Protein AF-A0A9X3ESM9-F1 (afdb_monomer_lite)

InterPro domains:
  IPR011936 Myxococcus cysteine-rich repeat [TIGR02232] (66-94)
  IPR016186 C-type lectin-like/link domain superfamily [G3DSA:3.10.100.10] (99-263)
  IPR016187 C-type lectin fold [SSF56436] (99-262)

Secondary structure (DSSP, 8-state):
-TTSSS--BTBS---SS--TTSSB-TTS-B--TTSSS--BTTBS---GGGTTSTTSB-TTSSSB-S-TTSSS--TT-S---SS--SSSSS-TT-PPPEEEEE-SS-B-S-S-HHHHHHHHHHHHGGGS---TT-EEEES---SS--TTTSSSS-TT--SEEEETTS-EEEEHHHHHHSSS-SS---B-TTSPBPPSSEEEE--B-TTS-B--S-BHHHHT---TTSEE-EEEES-SSGGGT--GGG-SEETTS-BEEEEEEEPPP-

Sequence (266 aa):
MCGDGVEDPGESCDDGNADDDDACLAGCVPATCGDGELWAGNEQCDDGALNGAYGYCSDDCSGPGPRCGDMIRNGAEECDDGNLFDDDDCSNECLAPRIVFATATTFTGALGGLDGADAKCAEAAQFIDLPPDVQWAAWLSDARSDPATGGRFDTLYSGYYKLTTGAVVAHGWGELTTLPLTTGIGVDEAGNMLDIPAPVWSNTFRNGTRIGADHCDSWTSSIDGTLGRLGVAGPTNMTWSDAPANNPAACSQLFHLYCFQQTAPL

Radius of gyration: 27.21 Å; chains: 1; bounding box: 64×33×78 Å

Structure (mmCIF, N/CA/C/O backbone):
data_AF-A0A9X3ESM9-F1
#
_entry.id   AF-A0A9X3ESM9-F1
#
loop_
_atom_site.group_PDB
_atom_site.id
_atom_site.type_symbol
_atom_site.label_atom_id
_atom_site.label_alt_id
_atom_site.label_comp_id
_atom_site.label_asym_id
_atom_site.label_entity_id
_atom_site.label_seq_id
_atom_site.pdbx_PDB_ins_code
_atom_site.Cartn_x
_atom_site.Cartn_y
_atom_site.Cartn_z
_atom_site.occupancy
_atom_site.B_iso_or_equiv
_atom_site.auth_seq_id
_atom_site.auth_comp_id
_atom_site.auth_asym_id
_atom_site.auth_atom_id
_atom_site.pdbx_PDB_model_num
ATOM 1 N N . MET A 1 1 ? -38.789 -10.049 45.587 1.00 84.81 1 MET A N 1
ATOM 2 C CA . MET A 1 1 ? -38.939 -10.602 44.220 1.00 84.81 1 MET A CA 1
ATOM 3 C C . MET A 1 1 ? -38.291 -9.537 43.404 1.00 84.81 1 MET A C 1
ATOM 5 O O . MET A 1 1 ? -38.772 -8.425 43.515 1.00 84.81 1 MET A O 1
ATOM 9 N N . CYS A 1 2 ? -37.292 -9.858 42.590 1.00 91.00 2 CYS A N 1
ATOM 10 C CA . CYS A 1 2 ? -36.521 -8.771 42.012 1.00 91.00 2 CYS A CA 1
ATOM 11 C C . CYS A 1 2 ? -37.357 -7.768 41.201 1.00 91.00 2 CYS A C 1
ATOM 13 O O . CYS A 1 2 ? -38.131 -8.174 40.322 1.00 91.00 2 CYS A O 1
ATOM 15 N N . GLY A 1 3 ? -37.184 -6.487 41.524 1.00 92.00 3 GLY A N 1
ATOM 16 C CA . GLY A 1 3 ? -37.839 -5.337 40.913 1.00 92.00 3 GLY A CA 1
ATOM 17 C C . GLY A 1 3 ? -39.142 -4.915 41.595 1.00 92.00 3 GLY A C 1
ATOM 18 O O . GLY A 1 3 ? -39.969 -4.249 40.966 1.00 92.00 3 GLY A O 1
ATOM 19 N N . ASP A 1 4 ? -39.390 -5.319 42.847 1.00 94.62 4 ASP A N 1
ATOM 20 C CA . ASP A 1 4 ? -40.608 -4.954 43.596 1.00 94.62 4 ASP A CA 1
ATOM 21 C C . ASP A 1 4 ? -40.426 -3.779 44.580 1.00 94.62 4 ASP A C 1
ATOM 23 O O . ASP A 1 4 ? -41.398 -3.306 45.187 1.00 94.62 4 ASP A O 1
ATOM 27 N N . GLY A 1 5 ? -39.208 -3.250 44.671 1.00 93.62 5 GLY A N 1
ATOM 28 C CA . GLY A 1 5 ? -38.801 -2.124 45.503 1.00 93.62 5 GLY A CA 1
ATOM 29 C C . GLY A 1 5 ? -38.447 -2.528 46.932 1.00 93.62 5 GLY A C 1
ATOM 30 O O . GLY A 1 5 ? -38.381 -1.656 47.808 1.00 93.62 5 GLY A O 1
ATOM 31 N N . VAL A 1 6 ? -38.289 -3.827 47.206 1.00 94.31 6 VAL A N 1
ATOM 32 C CA . VAL A 1 6 ? -37.959 -4.367 48.525 1.00 94.31 6 VAL A CA 1
ATOM 33 C C . VAL A 1 6 ? -36.852 -5.411 48.408 1.00 94.31 6 VAL A C 1
ATOM 35 O O . VAL A 1 6 ? -37.073 -6.493 47.890 1.00 94.31 6 VAL A O 1
ATOM 38 N N . GLU A 1 7 ? -35.698 -5.127 49.017 1.00 94.69 7 GLU A N 1
ATOM 39 C CA . GLU A 1 7 ? -34.589 -6.085 49.111 1.00 94.69 7 GLU A CA 1
ATOM 40 C C . GLU A 1 7 ? -34.995 -7.356 49.889 1.00 94.69 7 GLU A C 1
ATOM 42 O O . GLU A 1 7 ? -35.077 -7.364 51.128 1.00 94.69 7 GLU A O 1
ATOM 47 N N . ASP A 1 8 ? -35.230 -8.451 49.166 1.00 93.81 8 ASP A N 1
ATOM 48 C CA . ASP A 1 8 ? -35.547 -9.768 49.713 1.00 93.81 8 ASP A CA 1
ATOM 49 C C . ASP A 1 8 ? -34.278 -10.600 50.025 1.00 93.81 8 ASP A C 1
ATOM 51 O O . ASP A 1 8 ? -33.179 -10.342 49.526 1.00 93.81 8 ASP A O 1
ATOM 55 N N . PRO A 1 9 ? -34.378 -11.669 50.846 1.00 95.00 9 PRO A N 1
ATOM 56 C CA . PRO A 1 9 ? -33.240 -12.540 51.133 1.00 95.00 9 PRO A CA 1
ATOM 57 C C . PRO A 1 9 ? -32.628 -13.171 49.868 1.00 95.00 9 PRO A C 1
ATOM 59 O O . PRO A 1 9 ? -33.210 -14.079 49.274 1.00 95.00 9 PRO A O 1
ATOM 62 N N . GLY A 1 10 ? -31.405 -12.757 49.530 1.00 91.19 10 GLY A N 1
ATOM 63 C CA . GLY A 1 10 ? -30.655 -13.230 48.359 1.00 91.19 10 GLY A CA 1
ATOM 64 C C . GLY A 1 10 ? -30.440 -12.159 47.288 1.00 91.19 10 GLY A C 1
ATOM 65 O O . GLY A 1 10 ? -29.573 -12.343 46.440 1.00 91.19 10 GLY A O 1
ATOM 66 N N . GLU A 1 11 ? -31.168 -11.048 47.368 1.00 95.56 11 GLU A N 1
ATOM 67 C CA . GLU A 1 11 ? -30.968 -9.848 46.557 1.00 95.56 11 GLU A CA 1
ATOM 68 C C . GLU A 1 11 ? -29.871 -8.978 47.202 1.00 95.56 11 GLU A C 1
ATOM 70 O O . GLU A 1 11 ? -29.711 -8.963 48.427 1.00 95.56 11 GLU A O 1
ATOM 75 N N . SER A 1 12 ? -29.052 -8.312 46.385 1.00 95.75 12 SER A N 1
ATOM 76 C CA . SER A 1 12 ? -28.005 -7.384 46.857 1.00 95.75 12 SER A CA 1
ATOM 77 C C . SER A 1 12 ? -28.396 -5.911 46.686 1.00 95.75 12 SER A C 1
ATOM 79 O O . SER A 1 12 ? -27.719 -5.038 47.228 1.00 95.75 12 SER A O 1
ATOM 81 N N . CYS A 1 13 ? -29.471 -5.663 45.942 1.00 95.69 13 CYS A N 1
ATOM 82 C CA . CYS A 1 13 ? -30.185 -4.406 45.758 1.00 95.69 13 CYS A CA 1
ATOM 83 C C . CYS A 1 13 ? -31.595 -4.741 45.226 1.00 95.69 13 CYS A C 1
ATOM 85 O O . CYS A 1 13 ? -31.789 -5.841 44.710 1.00 95.69 13 CYS A O 1
ATOM 87 N N . ASP A 1 14 ? -32.548 -3.815 45.340 1.00 95.81 14 ASP A N 1
ATOM 88 C CA . ASP A 1 14 ? -33.817 -3.813 44.596 1.00 95.81 14 ASP A CA 1
ATOM 89 C C . ASP A 1 14 ? -34.312 -2.363 44.522 1.00 95.81 14 ASP A C 1
ATOM 91 O O . ASP A 1 14 ? -34.513 -1.709 45.551 1.00 95.81 14 ASP A O 1
ATOM 95 N N . ASP A 1 15 ? -34.458 -1.829 43.316 1.00 94.38 15 ASP A N 1
ATOM 96 C CA . ASP A 1 15 ? -34.800 -0.429 43.084 1.00 94.38 15 ASP A CA 1
ATOM 97 C C . ASP A 1 15 ? -36.248 -0.237 42.572 1.00 94.38 15 ASP A C 1
ATOM 99 O O . ASP A 1 15 ? -36.708 0.889 42.349 1.00 94.38 15 ASP A O 1
ATOM 103 N N . GLY A 1 16 ? -37.009 -1.331 42.474 1.00 95.38 16 GLY A N 1
ATOM 104 C CA . GLY A 1 16 ? -38.412 -1.327 42.074 1.00 95.38 16 GLY A CA 1
ATOM 105 C C . GLY A 1 16 ? -38.664 -1.275 40.572 1.00 95.38 16 GLY A C 1
ATOM 106 O O . GLY A 1 16 ? -39.783 -0.925 40.172 1.00 95.38 16 GLY A O 1
ATOM 107 N N . ASN A 1 17 ? -37.672 -1.602 39.744 1.00 94.19 17 ASN A N 1
ATOM 108 C CA . ASN A 1 17 ? -37.849 -1.732 38.304 1.00 94.19 17 ASN A CA 1
ATOM 109 C C . ASN A 1 17 ? -37.076 -2.953 37.731 1.00 94.19 17 ASN A C 1
ATOM 111 O O . ASN A 1 17 ? -36.690 -3.856 38.465 1.00 94.19 17 ASN A O 1
ATOM 115 N N . ALA A 1 18 ? -36.994 -3.063 36.403 1.00 93.81 18 ALA A N 1
ATOM 116 C CA . ALA A 1 18 ? -36.231 -4.107 35.704 1.00 93.81 18 ALA A CA 1
ATOM 117 C C . ALA A 1 18 ? -35.383 -3.487 34.577 1.00 93.81 18 ALA A C 1
ATOM 119 O O . ALA A 1 18 ? -35.286 -4.047 33.485 1.00 93.81 18 ALA A O 1
ATOM 120 N N . ASP A 1 19 ? -34.921 -2.265 34.815 1.00 94.50 19 ASP A N 1
ATOM 121 C CA . ASP A 1 19 ? -34.059 -1.463 33.964 1.00 94.50 19 ASP A CA 1
ATOM 122 C C . ASP A 1 19 ? -32.610 -1.768 34.351 1.00 94.50 19 ASP A C 1
ATOM 124 O O . ASP A 1 19 ? -32.233 -1.649 35.511 1.00 94.50 19 ASP A O 1
ATOM 128 N N . ASP A 1 20 ? -31.812 -2.212 33.388 1.00 95.56 20 ASP A N 1
ATOM 129 C CA . ASP A 1 20 ? -30.405 -2.543 33.623 1.00 95.56 20 ASP A CA 1
ATOM 130 C C . ASP A 1 20 ? -29.507 -1.293 33.510 1.00 95.56 20 ASP A C 1
ATOM 132 O O . ASP A 1 20 ? -28.326 -1.349 33.843 1.00 95.56 20 ASP A O 1
ATOM 136 N N . ASP A 1 21 ? -30.070 -0.137 33.122 1.00 94.62 21 ASP A N 1
ATOM 137 C CA . ASP A 1 21 ? -29.314 1.104 32.937 1.00 94.62 21 ASP A CA 1
ATOM 138 C C . ASP A 1 21 ? -29.090 1.903 34.247 1.00 94.62 21 ASP A C 1
ATOM 140 O O . ASP A 1 21 ? -28.670 3.067 34.228 1.00 94.62 21 ASP A O 1
ATOM 144 N N . ASP A 1 22 ? -29.409 1.341 35.414 1.00 94.06 22 ASP A N 1
ATOM 145 C CA . ASP A 1 22 ? -29.322 2.034 36.700 1.00 94.06 22 ASP A CA 1
ATOM 146 C C . ASP A 1 22 ? -28.447 1.308 37.736 1.00 94.06 22 ASP A C 1
ATOM 148 O O . ASP A 1 22 ? -27.547 0.548 37.402 1.00 94.06 22 ASP A O 1
ATOM 152 N N . ALA A 1 23 ? -28.578 1.664 39.016 1.00 94.31 23 ALA A N 1
ATOM 153 C CA . ALA A 1 23 ? -27.697 1.132 40.054 1.00 94.31 23 ALA A CA 1
ATOM 154 C C . ALA A 1 23 ? -28.001 -0.331 40.421 1.00 94.31 23 ALA A C 1
ATOM 156 O O . ALA A 1 23 ? -27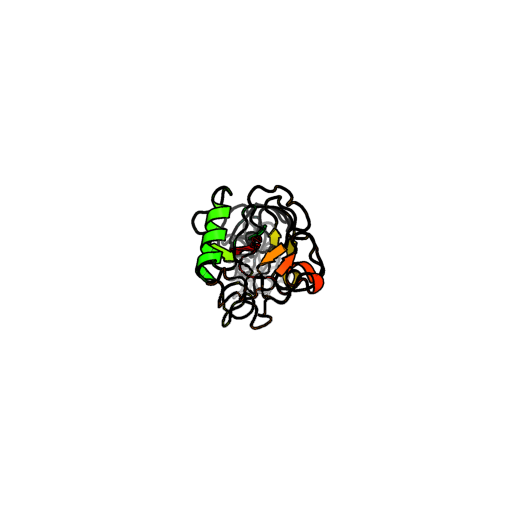.182 -0.946 41.114 1.00 94.31 23 ALA A O 1
ATOM 157 N N . CYS A 1 24 ? -29.159 -0.868 40.030 1.00 96.56 24 CYS A N 1
ATOM 158 C CA . CYS A 1 24 ? -29.576 -2.221 40.356 1.00 96.56 24 CYS A CA 1
ATOM 159 C C . CYS A 1 24 ? -30.134 -2.939 39.127 1.00 96.56 24 CYS A C 1
ATOM 161 O O . CYS A 1 24 ? -31.249 -2.681 38.702 1.00 96.56 24 CYS A O 1
ATOM 163 N N . LEU A 1 25 ? -29.379 -3.912 38.618 1.00 95.56 25 LEU A N 1
ATOM 164 C CA . LEU A 1 25 ? -29.793 -4.697 37.459 1.00 95.56 25 LEU A CA 1
ATOM 165 C C . LEU A 1 25 ? -31.048 -5.525 37.771 1.00 95.56 25 LEU A C 1
ATOM 167 O O . LEU A 1 25 ? -31.278 -5.929 38.917 1.00 95.56 25 LEU A O 1
ATOM 171 N N . ALA A 1 26 ? -31.782 -5.940 36.739 1.00 93.75 26 ALA A N 1
ATOM 172 C CA . ALA A 1 26 ? -32.975 -6.789 36.823 1.00 93.75 26 ALA A CA 1
ATOM 173 C C . ALA A 1 26 ? -32.719 -8.169 37.475 1.00 93.75 26 ALA A C 1
ATOM 175 O O . ALA A 1 26 ? -33.651 -8.923 37.776 1.00 93.75 26 ALA A O 1
ATOM 176 N N . GLY A 1 27 ? -31.448 -8.527 37.685 1.00 93.19 27 GLY A N 1
ATOM 177 C CA . GLY A 1 27 ? -30.998 -9.680 38.466 1.00 93.19 27 GLY A CA 1
ATOM 178 C C . GLY A 1 27 ? -30.829 -9.430 39.973 1.00 93.19 27 GLY A C 1
ATOM 179 O O . GLY A 1 27 ? -30.402 -10.348 40.676 1.00 93.19 27 GLY A O 1
ATOM 180 N N . CYS A 1 28 ? -31.138 -8.229 40.471 1.00 95.44 28 CYS A N 1
ATOM 181 C CA . CYS A 1 28 ? -30.952 -7.782 41.857 1.00 95.44 28 CYS A CA 1
ATOM 182 C C . CYS A 1 28 ? -29.499 -7.862 42.329 1.00 95.44 28 CYS A C 1
ATOM 184 O O . CYS A 1 28 ? -29.177 -8.269 43.457 1.00 95.44 28 CYS A O 1
ATOM 186 N N . VAL A 1 29 ? -28.615 -7.469 41.418 1.00 95.81 29 VAL A N 1
ATOM 187 C CA . VAL A 1 29 ? -27.184 -7.291 41.632 1.00 95.81 29 VAL A CA 1
ATOM 188 C C . VAL A 1 29 ? -26.832 -5.833 41.323 1.00 95.81 29 VAL A C 1
ATOM 190 O O . VAL A 1 29 ? -27.396 -5.271 40.386 1.00 95.81 29 VAL A O 1
ATOM 193 N N . PRO A 1 30 ? -25.945 -5.195 42.107 1.00 95.69 30 PRO A N 1
ATOM 194 C CA . PRO A 1 30 ? -25.531 -3.830 41.819 1.00 95.69 30 PRO A CA 1
ATOM 195 C C . PRO A 1 30 ? -24.811 -3.766 40.476 1.00 95.69 30 PRO A C 1
ATOM 197 O O . PRO A 1 30 ? -23.964 -4.625 40.222 1.00 95.69 30 PRO A O 1
ATOM 200 N N . ALA A 1 31 ? -25.105 -2.736 39.686 1.00 96.25 31 ALA A N 1
ATOM 201 C CA . ALA A 1 31 ? -24.361 -2.461 38.466 1.00 96.25 31 ALA A CA 1
ATOM 202 C C . ALA A 1 31 ? -22.903 -2.098 38.792 1.00 96.25 31 ALA A C 1
ATOM 204 O O . ALA A 1 31 ? -22.604 -1.415 39.785 1.00 96.25 31 ALA A O 1
ATOM 205 N N . THR A 1 32 ? -21.976 -2.579 37.973 1.00 96.00 32 THR A N 1
ATOM 206 C CA . THR A 1 32 ? -20.538 -2.371 38.115 1.00 96.00 32 THR A CA 1
ATOM 207 C C . THR A 1 32 ? -19.858 -2.355 36.757 1.00 96.00 32 THR A C 1
ATOM 209 O O . THR A 1 32 ? -20.058 -3.269 35.977 1.00 96.00 32 THR A O 1
ATOM 212 N N . CYS A 1 33 ? -18.929 -1.420 36.558 1.00 97.00 33 CYS A N 1
ATOM 213 C CA . CYS A 1 33 ? -18.080 -1.411 35.369 1.00 97.00 33 CYS A CA 1
ATOM 214 C C . CYS A 1 33 ? -17.429 -2.784 35.102 1.00 97.00 33 CYS A C 1
ATOM 216 O O . CYS A 1 33 ? -16.699 -3.319 35.950 1.00 97.00 33 CYS A O 1
ATOM 218 N N . GLY A 1 34 ? -17.660 -3.315 33.904 1.00 96.44 34 GLY A N 1
ATOM 219 C CA . GLY A 1 34 ? -17.212 -4.621 33.434 1.00 96.44 34 GLY A CA 1
ATOM 220 C C . GLY A 1 34 ? -18.256 -5.734 33.550 1.00 96.44 34 GLY A C 1
ATOM 221 O O . GLY A 1 34 ? -17.907 -6.891 33.279 1.00 96.44 34 GLY A O 1
ATOM 222 N N . ASP A 1 35 ? -19.496 -5.439 33.948 1.00 95.75 35 ASP A N 1
ATOM 223 C CA . ASP A 1 35 ? -20.592 -6.416 33.977 1.00 95.75 35 ASP A CA 1
ATOM 224 C C . ASP A 1 35 ? -21.351 -6.518 32.645 1.00 95.75 35 ASP A C 1
ATOM 226 O O . ASP A 1 35 ? -21.989 -7.546 32.391 1.00 95.75 35 ASP A O 1
ATOM 230 N N . GLY A 1 36 ? -21.141 -5.545 31.755 1.00 95.44 36 GLY A N 1
ATOM 231 C CA . GLY A 1 36 ? -21.670 -5.520 30.396 1.00 95.44 36 GLY A CA 1
ATOM 232 C C . GLY A 1 36 ? -23.025 -4.831 30.257 1.00 95.44 36 GLY A C 1
ATOM 233 O O . GLY A 1 36 ? -23.594 -4.902 29.167 1.00 95.44 36 GLY A O 1
ATOM 234 N N . GLU A 1 37 ? -23.527 -4.184 31.309 1.00 96.25 37 GLU A N 1
ATOM 235 C CA . GLU A 1 37 ? -24.732 -3.352 31.285 1.00 96.25 37 GLU A CA 1
ATOM 236 C C . GLU A 1 37 ? -24.373 -1.891 31.594 1.00 96.25 37 GLU A C 1
ATOM 238 O O . GLU A 1 37 ? -23.500 -1.619 32.411 1.00 96.25 37 GLU A O 1
ATOM 243 N N . LEU A 1 38 ? -25.033 -0.931 30.935 1.00 95.69 38 LEU A N 1
ATOM 244 C CA . LEU A 1 38 ? -24.652 0.481 31.031 1.00 95.69 38 LEU A CA 1
ATOM 245 C C . LEU A 1 38 ? -25.194 1.147 32.305 1.00 95.69 38 LEU A C 1
ATOM 247 O O . LEU A 1 38 ? -26.323 1.621 32.314 1.00 95.69 38 LEU A O 1
ATOM 251 N N . TRP A 1 39 ? -24.378 1.390 33.326 1.00 95.62 39 TRP A N 1
ATOM 252 C CA . TRP A 1 39 ? -24.792 2.171 34.497 1.00 95.62 39 TRP A CA 1
ATOM 253 C C . TRP A 1 39 ? -24.905 3.685 34.206 1.00 95.62 39 TRP A C 1
ATOM 255 O O . TRP A 1 39 ? -23.986 4.493 34.433 1.00 95.62 39 TRP A O 1
ATOM 265 N N . ALA A 1 40 ? -26.079 4.117 33.737 1.00 94.44 40 ALA A N 1
ATOM 266 C CA . ALA A 1 40 ? -26.310 5.460 33.223 1.00 94.44 40 ALA A CA 1
ATOM 267 C C . ALA A 1 40 ? -25.972 6.560 34.244 1.00 94.44 40 ALA A C 1
ATOM 269 O O . ALA A 1 40 ? -26.462 6.621 35.374 1.00 94.44 40 ALA A O 1
ATOM 270 N N . GLY A 1 41 ? -25.123 7.493 33.809 1.00 93.19 41 GLY A N 1
ATOM 271 C CA . GLY A 1 41 ? -24.663 8.618 34.623 1.00 93.19 41 GLY A CA 1
ATOM 272 C C . GLY A 1 41 ? -23.474 8.311 35.539 1.00 93.19 41 GLY A C 1
ATOM 273 O O . GLY A 1 41 ? -22.929 9.260 36.108 1.00 93.19 41 GLY A O 1
ATOM 274 N N . ASN A 1 42 ? -23.041 7.050 35.648 1.00 95.00 42 ASN A N 1
ATOM 275 C CA . ASN A 1 42 ? -21.812 6.653 36.350 1.00 95.00 42 ASN A CA 1
ATOM 276 C C . ASN A 1 42 ? -20.711 6.203 35.383 1.00 95.00 42 ASN A C 1
ATOM 278 O O . ASN A 1 42 ? -19.537 6.453 35.651 1.00 95.00 42 ASN A O 1
ATOM 282 N N . GLU A 1 43 ? -21.086 5.653 34.234 1.00 96.62 43 GLU A N 1
ATOM 283 C CA . GLU A 1 43 ? -20.176 5.256 33.160 1.00 96.62 43 GLU A CA 1
ATOM 284 C C . GLU A 1 43 ? -20.646 5.755 31.794 1.00 96.62 43 GLU A C 1
ATOM 286 O O . GLU A 1 43 ? -21.790 6.183 31.608 1.00 96.62 43 GLU A O 1
ATOM 291 N N . GLN A 1 44 ? -19.714 5.775 30.842 1.00 96.31 44 GLN A N 1
ATOM 292 C CA . GLN A 1 44 ? -19.986 6.194 29.468 1.00 96.31 44 GLN A CA 1
ATOM 293 C C . GLN A 1 44 ? -20.248 5.015 28.531 1.00 96.31 44 GLN A C 1
ATOM 295 O O . GLN A 1 44 ? -20.856 5.216 27.480 1.00 96.31 44 GLN A O 1
ATOM 300 N N . CYS A 1 45 ? -19.759 3.827 28.883 1.00 96.88 45 CYS A N 1
ATOM 301 C CA . CYS A 1 45 ? -19.941 2.584 28.150 1.00 96.88 45 CYS A CA 1
ATOM 302 C C . CYS A 1 45 ? -19.491 1.400 29.023 1.00 96.88 45 CYS A C 1
ATOM 304 O O . CYS A 1 45 ? -18.664 1.603 29.912 1.00 96.88 45 CYS A O 1
ATOM 306 N N . ASP A 1 46 ? -19.974 0.193 28.725 1.00 97.00 46 ASP A N 1
ATOM 307 C CA . ASP A 1 46 ? -19.492 -1.054 29.323 1.00 97.00 46 ASP A CA 1
ATOM 308 C C . ASP A 1 46 ? -19.550 -2.191 28.288 1.00 97.00 46 ASP A C 1
ATOM 310 O O . ASP A 1 46 ? -20.619 -2.639 27.878 1.00 97.00 46 ASP A O 1
ATOM 314 N N . ASP A 1 47 ? -18.382 -2.648 27.838 1.00 97.56 47 ASP A N 1
ATOM 315 C CA . ASP A 1 47 ? -18.215 -3.805 26.949 1.00 97.56 47 ASP A CA 1
ATOM 316 C C . ASP A 1 47 ? -17.899 -5.095 27.743 1.00 97.56 47 ASP A C 1
ATOM 318 O O . ASP A 1 47 ? -17.394 -6.099 27.215 1.00 97.56 47 ASP A O 1
ATOM 322 N N . GLY A 1 48 ? -18.175 -5.078 29.045 1.00 96.44 48 GLY A N 1
ATOM 323 C CA . GLY A 1 48 ? -17.993 -6.164 29.986 1.00 96.44 48 GLY A CA 1
ATOM 324 C C . GLY A 1 48 ? -16.533 -6.586 30.101 1.00 96.44 48 GLY A C 1
ATOM 325 O O . GLY A 1 48 ? -15.617 -5.801 30.345 1.00 96.44 48 GLY A O 1
ATOM 326 N N . ALA A 1 49 ? -16.286 -7.874 29.861 1.00 96.88 49 ALA A N 1
ATOM 327 C CA . ALA A 1 49 ? -14.941 -8.444 29.900 1.00 96.88 49 ALA A CA 1
ATOM 328 C C . ALA A 1 49 ? -13.992 -7.905 28.807 1.00 96.88 49 ALA A C 1
ATOM 330 O O . ALA A 1 49 ? -12.807 -8.245 28.829 1.00 96.88 49 ALA A O 1
ATOM 331 N N . LEU A 1 50 ? -14.500 -7.139 27.835 1.00 96.75 50 LEU A N 1
ATOM 332 C CA . LEU A 1 50 ? -13.698 -6.506 26.787 1.00 96.75 50 LEU A CA 1
ATOM 333 C C . LEU A 1 50 ? -13.241 -5.092 27.164 1.00 96.75 50 LEU A C 1
ATOM 335 O O . LEU A 1 50 ? -12.448 -4.519 26.422 1.00 96.75 50 LEU A O 1
ATOM 339 N N . ASN A 1 51 ? -13.656 -4.551 28.312 1.00 96.31 51 ASN A N 1
ATOM 340 C CA . ASN A 1 51 ? -13.120 -3.287 28.813 1.00 96.31 51 ASN A CA 1
ATOM 341 C C . ASN A 1 51 ? -11.585 -3.356 28.899 1.00 96.31 51 ASN A C 1
ATOM 343 O O . ASN A 1 51 ? -11.004 -4.389 29.242 1.00 96.31 51 ASN A O 1
ATOM 347 N N . GLY A 1 52 ? -10.935 -2.272 28.481 1.00 92.69 52 GLY A N 1
ATOM 348 C CA . GLY A 1 52 ? -9.486 -2.160 28.311 1.00 92.69 52 GLY A CA 1
ATOM 349 C C . GLY A 1 52 ? -8.933 -2.753 27.019 1.00 92.69 52 GLY A C 1
ATOM 350 O O . GLY A 1 52 ? -7.778 -2.483 26.672 1.00 92.69 52 GLY A O 1
ATOM 351 N N . ALA A 1 53 ? -9.715 -3.546 26.283 1.00 93.38 53 ALA A N 1
ATOM 352 C CA . ALA A 1 53 ? -9.295 -4.060 24.990 1.00 93.38 53 ALA A CA 1
ATOM 353 C C . ALA A 1 53 ? -9.389 -2.980 23.902 1.00 93.38 53 ALA A C 1
ATOM 355 O O . ALA A 1 53 ? -10.151 -2.018 23.978 1.00 93.38 53 ALA A O 1
ATOM 356 N N . TYR A 1 54 ? -8.592 -3.167 22.854 1.00 91.75 54 TYR A N 1
ATOM 357 C CA . TYR A 1 54 ? -8.526 -2.231 21.743 1.00 91.75 54 TYR A CA 1
ATOM 358 C C . TYR A 1 54 ? -9.857 -2.176 20.975 1.00 91.75 54 TYR A C 1
ATOM 360 O O . TYR A 1 54 ? -10.346 -3.212 20.518 1.00 91.75 54 TYR A O 1
ATOM 368 N N . GLY A 1 55 ? -10.414 -0.976 20.814 1.00 91.44 55 GLY A N 1
ATOM 369 C CA . GLY A 1 55 ? -11.711 -0.724 20.181 1.00 91.44 55 GLY A CA 1
ATOM 370 C C . GLY A 1 55 ? -12.922 -0.824 21.115 1.00 91.44 55 GLY A C 1
ATOM 371 O O . GLY A 1 55 ? -14.044 -0.695 20.632 1.00 91.44 55 GLY A O 1
ATOM 372 N N . TYR A 1 56 ? -12.704 -1.029 22.415 1.00 94.81 56 TYR A N 1
ATOM 373 C CA . TYR A 1 56 ? -13.748 -1.161 23.438 1.00 94.81 56 TYR A CA 1
ATOM 374 C C . TYR A 1 56 ? -13.633 -0.046 24.485 1.00 94.81 56 TYR A C 1
ATOM 376 O O . TYR A 1 56 ? -12.792 0.849 24.362 1.00 94.81 56 TYR A O 1
ATOM 384 N N . CYS A 1 57 ? -14.477 -0.067 25.511 1.00 96.94 57 CYS A N 1
ATOM 385 C CA . CYS A 1 57 ? -14.405 0.829 26.665 1.00 96.94 57 CYS A CA 1
ATOM 386 C C . CYS A 1 57 ? -13.053 0.805 27.377 1.00 96.94 57 CYS A C 1
ATOM 388 O O . CYS A 1 57 ? -12.297 -0.163 27.308 1.00 96.94 57 CYS A O 1
ATOM 390 N N . SER A 1 58 ? -12.741 1.881 28.096 1.00 95.81 58 SER A N 1
ATOM 391 C CA . SER A 1 58 ? -11.619 1.891 29.029 1.00 95.81 58 SER A CA 1
ATOM 392 C C . SER A 1 58 ? -11.864 0.907 30.175 1.00 95.81 58 SER A C 1
ATOM 394 O O . SER A 1 58 ? -13.005 0.607 30.515 1.00 95.81 58 SER A O 1
ATOM 396 N N . ASP A 1 59 ? -10.787 0.443 30.815 1.00 96.31 59 ASP A N 1
ATOM 397 C CA . ASP A 1 59 ? -10.855 -0.461 31.980 1.00 96.31 59 ASP A CA 1
ATOM 398 C C . ASP A 1 59 ? -11.712 0.079 33.143 1.00 96.31 59 ASP A C 1
ATOM 400 O O . ASP A 1 59 ? -12.109 -0.674 34.027 1.00 96.31 59 ASP A O 1
ATOM 404 N N . ASP A 1 60 ? -11.945 1.392 33.185 1.00 96.00 60 ASP A N 1
ATOM 405 C CA . ASP A 1 60 ? -12.703 2.082 34.228 1.00 96.00 60 ASP A CA 1
ATOM 406 C C . ASP A 1 60 ? -14.064 2.615 33.755 1.00 96.00 60 ASP A C 1
ATOM 408 O O . ASP A 1 60 ? -14.680 3.401 34.476 1.00 96.00 60 ASP A O 1
ATOM 412 N N . CYS A 1 61 ? -14.506 2.238 32.547 1.00 97.25 61 CYS A N 1
ATOM 413 C CA . CYS A 1 61 ? -15.777 2.645 31.931 1.00 97.25 61 CYS A CA 1
ATOM 414 C C . CYS A 1 61 ? -15.979 4.172 31.835 1.00 97.25 61 CYS A C 1
ATOM 416 O O . CYS A 1 61 ? -17.067 4.678 31.538 1.00 97.25 61 CYS A O 1
ATOM 418 N N . SER A 1 62 ? -14.911 4.946 32.061 1.00 96.12 62 SER A N 1
ATOM 419 C CA . SER A 1 62 ? -14.943 6.407 32.041 1.00 96.12 62 SER A CA 1
ATOM 420 C C . SER A 1 62 ? -15.076 6.969 30.629 1.00 96.12 62 SER A C 1
ATOM 422 O O . SER A 1 62 ? -15.322 8.166 30.473 1.00 96.12 62 SER A O 1
ATOM 424 N N . GLY A 1 63 ? -14.939 6.123 29.609 1.00 94.75 63 GLY A N 1
ATOM 425 C CA . GLY A 1 63 ? -15.047 6.478 28.208 1.00 94.75 63 GLY A CA 1
ATOM 426 C C . GLY A 1 63 ? -14.594 5.341 27.295 1.00 94.75 63 GLY A C 1
ATOM 427 O O . GLY A 1 63 ? -14.327 4.229 27.749 1.00 94.75 63 GLY A O 1
ATOM 428 N N . PRO A 1 64 ? -14.472 5.626 25.993 1.00 94.38 64 PRO A N 1
ATOM 429 C CA . PRO A 1 64 ? -13.879 4.680 25.070 1.00 94.38 64 PRO A CA 1
ATOM 430 C C . PRO A 1 64 ? -12.382 4.511 25.371 1.00 94.38 64 PRO A C 1
ATOM 432 O O . PRO A 1 64 ? -11.667 5.486 25.631 1.00 94.38 64 PRO A O 1
ATOM 435 N N . GLY A 1 65 ? -11.930 3.263 25.340 1.00 92.69 65 GLY A N 1
ATOM 436 C CA . GLY A 1 65 ? -10.562 2.828 25.584 1.00 92.69 65 GLY A CA 1
ATOM 437 C C . GLY A 1 65 ? -9.645 3.034 24.373 1.00 92.69 65 GLY A C 1
ATOM 438 O O . GLY A 1 65 ? -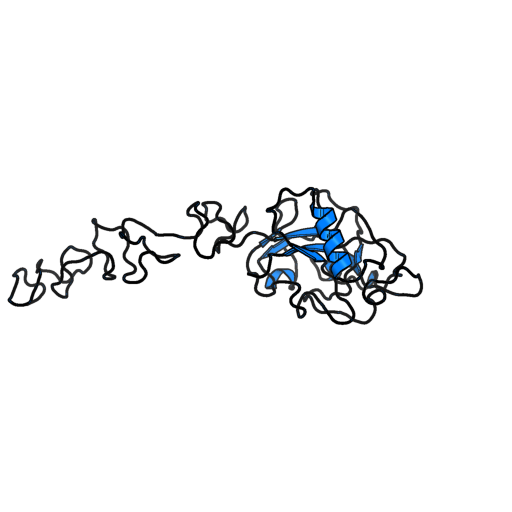9.964 3.847 23.494 1.00 92.69 65 GLY A O 1
ATOM 439 N N . PRO A 1 66 ? -8.498 2.328 24.338 1.00 92.38 66 PRO A N 1
ATOM 440 C CA . PRO A 1 66 ? -7.511 2.456 23.269 1.00 92.38 66 PRO A CA 1
ATOM 441 C C . PRO A 1 66 ? -8.130 2.129 21.906 1.00 92.38 66 PRO A C 1
ATOM 443 O O . PRO A 1 66 ? -8.781 1.091 21.769 1.00 92.38 66 PRO A O 1
ATOM 446 N N . ARG A 1 67 ? -7.984 3.006 20.913 1.00 91.94 67 ARG A N 1
ATOM 447 C CA . ARG A 1 67 ? -8.624 2.855 19.594 1.00 91.94 67 ARG A CA 1
ATOM 448 C C . ARG A 1 67 ? -7.975 3.754 18.549 1.00 91.94 67 ARG A C 1
ATOM 450 O O . ARG A 1 67 ? -7.462 4.809 18.894 1.00 91.94 67 ARG A O 1
ATOM 457 N N . CYS A 1 68 ? -8.190 3.412 17.283 1.00 91.50 68 CYS A N 1
ATOM 458 C CA . CYS A 1 68 ? -7.715 4.228 16.180 1.00 91.50 68 CYS A CA 1
ATOM 459 C C . CYS A 1 68 ? -8.343 5.626 16.194 1.00 91.50 68 CYS A C 1
ATOM 461 O O . CYS A 1 68 ? -9.565 5.772 16.343 1.00 91.50 68 CYS A O 1
ATOM 463 N N . GLY A 1 69 ? -7.500 6.641 16.037 1.00 91.38 69 GLY A N 1
ATOM 464 C CA . GLY A 1 69 ? -7.860 8.052 16.076 1.00 91.38 69 GLY A CA 1
ATOM 465 C C . GLY A 1 69 ? -7.881 8.637 17.492 1.00 91.38 69 GLY A C 1
ATOM 466 O O . GLY A 1 69 ? -8.523 9.669 17.712 1.00 91.38 69 GLY A O 1
ATOM 467 N N . ASP A 1 70 ? -7.225 8.005 18.472 1.00 92.00 70 ASP A N 1
ATOM 468 C CA . ASP A 1 70 ? -7.144 8.486 19.861 1.00 92.00 70 ASP A CA 1
ATOM 469 C C . ASP A 1 70 ? -5.885 9.324 20.171 1.00 92.00 70 ASP A C 1
ATOM 471 O O . ASP A 1 70 ? -5.713 9.788 21.303 1.00 92.00 70 ASP A O 1
ATOM 475 N N . MET A 1 71 ? -5.061 9.608 19.153 1.00 91.06 71 MET A N 1
ATOM 476 C CA . MET A 1 71 ? -3.759 10.292 19.209 1.00 91.06 71 MET A CA 1
ATOM 477 C C . MET A 1 71 ? -2.650 9.496 19.908 1.00 91.06 71 MET A C 1
ATOM 479 O O . MET A 1 71 ? -1.570 10.045 20.169 1.00 91.06 71 MET A O 1
ATOM 483 N N . ILE A 1 72 ? -2.876 8.228 20.246 1.00 90.50 72 ILE A N 1
ATOM 484 C CA . ILE A 1 72 ? -1.927 7.398 20.977 1.00 90.50 72 ILE A CA 1
ATOM 485 C C . ILE A 1 72 ? -1.696 6.116 20.196 1.00 90.50 72 ILE A C 1
ATOM 487 O O . ILE A 1 72 ? -2.452 5.170 20.327 1.00 90.50 72 ILE A O 1
ATOM 491 N N . ARG A 1 73 ? -0.539 6.010 19.536 1.00 91.06 73 ARG A N 1
ATOM 492 C CA . ARG A 1 73 ? -0.155 4.758 18.879 1.00 91.06 73 ARG A CA 1
ATOM 493 C C . ARG A 1 73 ? -0.055 3.591 19.877 1.00 91.06 73 ARG A C 1
ATOM 495 O O . ARG A 1 73 ? 0.927 3.501 20.625 1.00 91.06 73 ARG A O 1
ATOM 502 N N . ASN A 1 74 ? -1.027 2.686 19.877 1.00 88.06 74 ASN A N 1
ATOM 503 C CA . ASN A 1 74 ? -1.159 1.581 20.820 1.00 88.06 74 ASN A CA 1
ATOM 504 C C . ASN A 1 74 ? -1.758 0.315 20.168 1.00 88.06 74 ASN A C 1
ATOM 506 O O . ASN A 1 74 ? -2.187 0.310 19.021 1.00 88.06 74 ASN A O 1
ATOM 510 N N . GLY A 1 75 ? -1.708 -0.821 20.872 1.00 85.19 75 GLY A N 1
ATOM 511 C CA . GLY A 1 75 ? -2.272 -2.073 20.356 1.00 85.19 75 GLY A CA 1
ATOM 512 C C . GLY A 1 75 ? -1.654 -2.529 19.024 1.00 85.19 75 GLY A C 1
ATOM 513 O O . GLY A 1 75 ? -0.456 -2.807 18.957 1.00 85.19 75 GLY A O 1
ATOM 514 N N . ALA A 1 76 ? -2.496 -2.663 17.994 1.00 84.31 76 ALA A N 1
ATOM 515 C CA . ALA A 1 76 ? -2.135 -3.170 16.665 1.00 84.31 76 ALA A CA 1
ATOM 516 C C . ALA A 1 76 ? -1.812 -2.066 15.636 1.00 84.31 76 ALA A C 1
ATOM 518 O O . ALA A 1 76 ? -1.599 -2.368 14.464 1.00 84.31 76 ALA A O 1
ATOM 519 N N . GLU A 1 77 ? -1.777 -0.805 16.056 1.00 91.00 77 GLU A N 1
ATOM 520 C CA . GLU A 1 77 ? -1.665 0.349 15.167 1.00 91.00 77 GLU A CA 1
ATOM 521 C C . GLU A 1 77 ? -0.276 0.494 14.525 1.00 91.00 77 GLU A C 1
ATOM 523 O O . GLU A 1 77 ? 0.775 0.431 15.179 1.00 91.00 77 GLU A O 1
ATOM 528 N N . GLU A 1 78 ? -0.241 0.780 13.227 1.00 89.25 78 GLU A N 1
ATOM 529 C CA . GLU A 1 78 ? 0.970 1.222 12.530 1.00 89.25 78 GLU A CA 1
ATOM 530 C C . GLU A 1 78 ? 1.173 2.741 12.649 1.00 89.25 78 GLU A C 1
ATOM 532 O O . GLU A 1 78 ? 2.315 3.202 12.710 1.00 89.25 78 GLU A O 1
ATOM 537 N N . CYS A 1 79 ? 0.080 3.497 12.739 1.00 89.94 79 CYS A N 1
ATOM 538 C CA . CYS A 1 79 ? 0.013 4.946 12.927 1.00 89.94 79 CYS A CA 1
ATOM 539 C C . CYS A 1 79 ? -1.236 5.315 13.743 1.00 89.94 79 CYS A C 1
ATOM 541 O O . CYS A 1 79 ? -2.089 4.463 13.944 1.00 89.94 79 CYS A O 1
ATOM 543 N N . ASP A 1 80 ? -1.334 6.570 14.183 1.00 91.88 80 ASP A N 1
ATOM 544 C CA . ASP A 1 80 ? -2.569 7.198 14.672 1.00 91.88 80 ASP A CA 1
ATOM 545 C C . ASP A 1 80 ? -2.427 8.712 14.446 1.00 91.88 80 ASP A C 1
ATOM 547 O O . ASP A 1 80 ? -1.430 9.305 14.875 1.00 91.88 80 ASP A O 1
ATOM 551 N N . ASP A 1 81 ? -3.366 9.332 13.732 1.00 90.06 81 ASP A N 1
ATOM 552 C CA . ASP A 1 81 ? -3.366 10.772 13.437 1.00 90.06 81 ASP A CA 1
ATOM 553 C C . ASP A 1 81 ? -4.480 11.549 14.164 1.00 90.06 81 ASP A C 1
ATOM 555 O O . ASP A 1 81 ? -4.704 12.740 13.913 1.00 90.06 81 ASP A O 1
ATOM 559 N N . GLY A 1 82 ? -5.147 10.898 15.119 1.00 90.69 82 GLY A N 1
ATOM 560 C CA . GLY A 1 82 ? -6.128 11.511 16.003 1.00 90.69 82 GLY A CA 1
ATOM 561 C C . GLY A 1 82 ? -7.462 11.852 15.355 1.00 90.69 82 GLY A C 1
ATOM 562 O O . GLY A 1 82 ? -8.197 12.679 15.910 1.00 90.69 82 GLY A O 1
ATOM 563 N N . ASN A 1 83 ? -7.762 11.313 14.172 1.00 88.75 83 ASN A N 1
ATOM 564 C CA . ASN A 1 83 ? -8.999 11.621 13.472 1.00 88.75 83 ASN A CA 1
ATOM 565 C C . ASN A 1 83 ? -9.620 10.383 12.784 1.00 88.75 83 ASN A C 1
ATOM 567 O O . ASN A 1 83 ? -9.211 9.261 13.051 1.00 88.75 83 ASN A O 1
ATOM 571 N N . LEU A 1 84 ? -10.718 10.587 12.041 1.00 84.69 84 LEU A N 1
ATOM 572 C CA . LEU A 1 84 ? -11.477 9.518 11.363 1.00 84.69 84 LEU A CA 1
ATOM 573 C C . LEU A 1 84 ? -11.593 9.742 9.838 1.00 84.69 84 LEU A C 1
ATOM 575 O O . LEU A 1 84 ? -12.509 9.232 9.175 1.00 84.69 84 LEU A O 1
ATOM 579 N N . PHE A 1 85 ? -10.748 10.607 9.288 1.00 88.19 85 PHE A N 1
ATOM 580 C CA . PHE A 1 85 ? -10.548 10.721 7.854 1.00 88.19 85 PHE A CA 1
ATOM 581 C C . PHE A 1 85 ? -9.655 9.556 7.436 1.00 88.19 85 PHE A C 1
ATOM 583 O O . PHE A 1 85 ? -8.721 9.195 8.124 1.00 88.19 85 PHE A O 1
ATOM 590 N N . ASP A 1 86 ? -10.033 8.882 6.356 1.00 88.12 86 ASP A N 1
ATOM 591 C CA . ASP A 1 86 ? -9.403 7.606 6.010 1.00 88.12 86 ASP A CA 1
ATOM 592 C C . ASP A 1 86 ? -8.198 7.796 5.075 1.00 88.12 86 ASP A C 1
ATOM 594 O O . ASP A 1 86 ? -7.287 6.976 5.006 1.00 88.12 86 ASP A O 1
ATOM 598 N N . ASP A 1 87 ? -8.198 8.887 4.307 1.00 84.19 87 ASP A N 1
ATOM 599 C CA . ASP A 1 87 ? -7.268 9.142 3.215 1.00 84.19 87 ASP A CA 1
ATOM 600 C C . ASP A 1 87 ? -6.223 10.228 3.522 1.00 84.19 87 ASP A C 1
ATOM 602 O O . ASP A 1 87 ? -5.636 10.797 2.593 1.00 84.19 87 ASP A O 1
ATOM 606 N N . ASP A 1 88 ? -5.861 10.431 4.789 1.00 85.06 88 ASP A N 1
ATOM 607 C CA . ASP A 1 88 ? -4.827 11.360 5.279 1.00 85.06 88 ASP A CA 1
ATOM 608 C C . ASP A 1 88 ? -3.644 10.640 5.969 1.00 85.06 88 ASP A C 1
ATOM 610 O O . ASP A 1 88 ? -3.084 9.698 5.399 1.00 85.06 88 ASP A O 1
ATOM 614 N N . ASP A 1 89 ? -3.114 11.139 7.080 1.00 85.50 89 ASP A N 1
ATOM 615 C CA . ASP A 1 89 ? -1.812 10.684 7.577 1.00 85.50 89 ASP A CA 1
ATOM 616 C C . ASP A 1 89 ? -1.868 9.238 8.110 1.00 85.50 89 ASP A C 1
ATOM 618 O O . ASP A 1 89 ? -0.855 8.527 8.070 1.00 85.50 89 ASP A O 1
ATOM 622 N N . CYS A 1 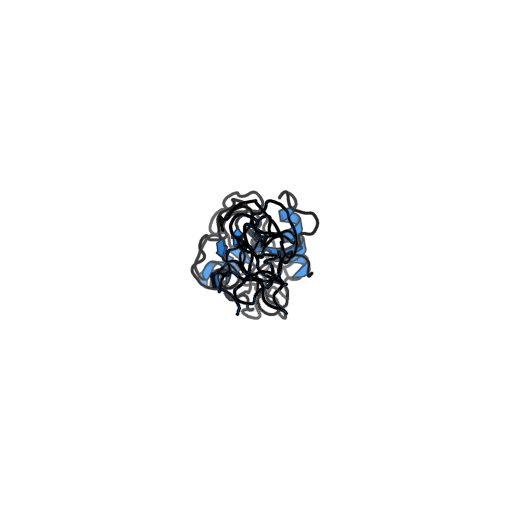90 ? -3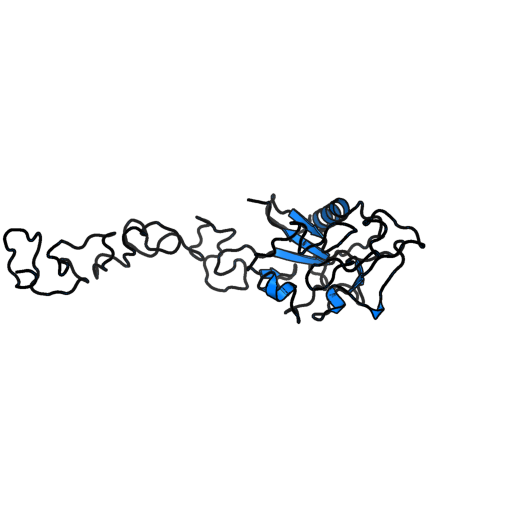.051 8.771 8.515 1.00 90.12 90 CYS A N 1
ATOM 623 C CA . CYS A 1 90 ? -3.321 7.407 8.946 1.00 90.12 90 CYS A CA 1
ATOM 624 C C . CYS A 1 90 ? -4.687 6.915 8.434 1.00 90.12 90 CYS A C 1
ATOM 626 O O . CYS A 1 90 ? -5.603 7.706 8.283 1.00 90.12 90 CYS A O 1
ATOM 628 N N . SER A 1 91 ? -4.846 5.618 8.137 1.00 91.56 91 SER A N 1
ATOM 629 C CA . SER A 1 91 ? -6.183 5.086 7.805 1.00 91.56 91 SER A CA 1
ATOM 630 C C . SER A 1 91 ? -7.047 4.906 9.057 1.00 91.56 91 SER A C 1
ATOM 632 O O . SER A 1 91 ? -6.525 4.825 10.168 1.00 91.56 91 SER A O 1
ATOM 634 N N . ASN A 1 92 ? -8.356 4.707 8.885 1.00 88.31 92 ASN A N 1
ATOM 635 C CA . ASN A 1 92 ? -9.285 4.427 9.990 1.00 88.31 92 ASN A CA 1
ATOM 636 C C . ASN A 1 92 ? -9.084 3.046 10.639 1.00 88.31 92 ASN A C 1
ATOM 638 O O . ASN A 1 92 ? -9.557 2.791 11.747 1.00 88.31 92 ASN A O 1
ATOM 642 N N . GLU A 1 93 ? -8.380 2.140 9.963 1.00 88.50 93 GLU A N 1
ATOM 643 C CA . GLU A 1 93 ? -7.847 0.891 10.521 1.00 88.50 93 GLU A CA 1
ATOM 644 C C . GLU A 1 93 ? -6.430 1.045 11.105 1.00 88.50 93 GLU A C 1
ATOM 646 O O . GLU A 1 93 ? -5.780 0.049 11.429 1.00 88.50 93 GLU A O 1
ATOM 651 N N . CYS A 1 94 ? -5.937 2.278 11.223 1.00 91.19 94 CYS A N 1
ATOM 652 C CA . CYS A 1 94 ? -4.624 2.641 11.740 1.00 91.19 94 CYS A CA 1
ATOM 653 C C . CYS A 1 94 ? -3.447 1.972 11.017 1.00 91.19 94 CYS A C 1
ATOM 655 O O . CYS A 1 94 ? -2.428 1.601 11.614 1.00 91.19 94 CYS A O 1
ATOM 657 N N . LEU A 1 95 ? -3.584 1.825 9.698 1.00 91.38 95 LEU A N 1
ATOM 658 C CA . LEU A 1 95 ? -2.534 1.342 8.813 1.00 91.38 95 LEU A CA 1
ATOM 659 C C . LEU A 1 95 ? -1.790 2.528 8.210 1.00 91.38 95 LEU A C 1
ATOM 661 O O . LEU A 1 95 ? -2.386 3.409 7.587 1.00 91.38 95 LEU A O 1
ATOM 665 N N . ALA A 1 96 ? -0.464 2.525 8.338 1.00 91.25 96 ALA A N 1
ATOM 666 C CA . ALA A 1 96 ? 0.346 3.595 7.783 1.00 91.25 96 ALA A CA 1
ATOM 667 C C . ALA A 1 96 ? 0.298 3.518 6.252 1.00 91.25 96 ALA A C 1
ATOM 669 O O . ALA A 1 96 ? 0.450 2.418 5.695 1.00 91.25 96 ALA A O 1
ATOM 670 N N . PRO A 1 97 ? 0.118 4.650 5.547 1.00 93.06 97 PRO A N 1
ATOM 671 C CA . PRO A 1 97 ? 0.106 4.649 4.094 1.00 93.06 97 PRO A CA 1
ATOM 672 C C . PRO A 1 97 ? 1.442 4.135 3.547 1.00 93.06 97 PRO A C 1
ATOM 674 O O . PRO A 1 97 ? 2.510 4.372 4.115 1.00 93.06 97 PRO A O 1
ATOM 677 N N . ARG A 1 98 ? 1.392 3.423 2.420 1.00 94.06 98 ARG A N 1
ATOM 678 C CA . ARG A 1 98 ? 2.587 3.004 1.681 1.00 94.06 98 ARG A CA 1
ATOM 679 C C . ARG A 1 98 ? 2.874 4.013 0.582 1.00 94.06 98 ARG A C 1
ATOM 681 O O . ARG A 1 98 ? 2.069 4.195 -0.334 1.00 94.06 98 ARG A O 1
ATOM 688 N N . ILE A 1 99 ? 4.038 4.647 0.649 1.00 95.38 99 ILE A N 1
ATOM 689 C CA . ILE A 1 99 ? 4.496 5.573 -0.383 1.00 95.38 99 ILE A CA 1
ATOM 690 C C . ILE A 1 99 ? 4.891 4.809 -1.652 1.00 95.38 99 ILE A C 1
ATOM 692 O O . ILE A 1 99 ? 5.574 3.783 -1.606 1.00 95.38 99 ILE A O 1
ATOM 696 N N . VAL A 1 100 ? 4.460 5.329 -2.800 1.00 97.50 100 VAL A N 1
ATOM 697 C CA . VAL A 1 100 ? 4.716 4.774 -4.129 1.00 97.50 100 VAL A CA 1
ATOM 698 C C . VAL A 1 100 ? 5.169 5.876 -5.076 1.00 97.50 100 VAL A C 1
ATOM 700 O O . VAL A 1 100 ? 4.539 6.926 -5.176 1.00 97.50 100 VAL A O 1
ATOM 703 N N . PHE A 1 101 ? 6.239 5.628 -5.822 1.00 97.81 101 PHE A N 1
ATOM 704 C CA . PHE A 1 101 ? 6.730 6.548 -6.848 1.00 97.81 101 PHE A CA 1
ATOM 705 C C . PHE A 1 101 ? 7.412 5.792 -7.991 1.00 97.81 101 PHE A C 1
ATOM 707 O O . PHE A 1 101 ? 7.660 4.587 -7.900 1.00 97.81 101 PHE A O 1
ATOM 714 N N . ALA A 1 102 ? 7.711 6.495 -9.080 1.00 98.19 102 ALA A N 1
ATOM 715 C CA . ALA A 1 102 ? 8.604 6.010 -10.126 1.00 98.19 102 ALA A CA 1
ATOM 716 C C . ALA A 1 102 ? 9.918 6.798 -10.065 1.00 98.19 102 ALA A C 1
ATOM 718 O O . ALA A 1 102 ? 9.884 8.019 -10.083 1.00 98.19 102 ALA A O 1
ATOM 719 N N . THR A 1 103 ? 11.066 6.127 -9.966 1.00 98.31 103 THR A N 1
ATOM 720 C CA . THR A 1 103 ? 12.371 6.772 -9.713 1.00 98.31 103 THR A CA 1
ATOM 721 C C . THR A 1 103 ? 12.667 7.907 -10.693 1.00 98.31 103 THR A C 1
ATOM 723 O O . THR A 1 103 ? 12.476 7.714 -11.886 1.00 98.31 103 THR A O 1
ATOM 726 N N . ALA A 1 104 ? 13.233 9.041 -10.273 1.00 97.00 104 ALA A N 1
ATOM 727 C CA . ALA A 1 104 ? 13.715 10.067 -11.211 1.00 97.00 104 ALA A CA 1
ATOM 728 C C . ALA A 1 104 ? 14.868 9.530 -12.079 1.00 97.00 104 ALA A C 1
ATOM 730 O O . ALA A 1 104 ? 14.957 9.782 -13.283 1.00 97.00 104 ALA A O 1
ATOM 731 N N . THR A 1 105 ? 15.750 8.742 -11.458 1.00 97.12 105 THR A N 1
ATOM 732 C CA . THR A 1 105 ? 16.865 8.072 -12.137 1.00 97.12 105 THR A CA 1
ATOM 733 C C . THR A 1 105 ? 16.368 6.901 -12.987 1.00 97.12 105 THR A C 1
ATOM 735 O O . THR A 1 105 ? 15.414 6.208 -12.630 1.00 97.12 105 THR A O 1
ATOM 738 N N . THR A 1 106 ? 17.039 6.659 -14.114 1.00 98.31 106 THR A N 1
ATOM 739 C CA . THR A 1 106 ? 16.766 5.537 -15.019 1.00 98.31 106 THR A CA 1
ATOM 740 C C . THR A 1 106 ? 17.901 4.516 -15.008 1.00 98.31 106 THR A C 1
ATOM 742 O O . THR A 1 106 ? 19.061 4.838 -14.744 1.00 98.31 106 THR A O 1
ATOM 745 N N . PHE A 1 107 ? 17.567 3.261 -15.306 1.00 98.56 107 PHE A N 1
ATOM 746 C CA . PHE A 1 107 ? 18.457 2.117 -15.164 1.00 98.56 107 PHE A CA 1
ATOM 747 C C . PHE A 1 107 ? 18.344 1.160 -16.348 1.00 98.56 107 PHE A C 1
ATOM 749 O O . PHE A 1 107 ? 17.276 0.970 -16.930 1.00 98.56 107 PHE A O 1
ATOM 756 N N . THR A 1 108 ? 19.462 0.515 -16.674 1.00 98.62 108 THR A N 1
ATOM 757 C CA . THR A 1 108 ? 19.476 -0.642 -17.576 1.00 98.62 108 THR A CA 1
ATOM 758 C C . THR A 1 108 ? 18.853 -1.858 -16.894 1.00 98.62 108 THR A C 1
ATOM 760 O O . THR A 1 108 ? 18.737 -1.880 -15.671 1.00 98.62 108 THR A O 1
ATOM 763 N N . GLY A 1 109 ? 18.579 -2.921 -17.646 1.00 98.00 109 GLY A N 1
ATOM 764 C CA . GLY A 1 109 ? 18.114 -4.201 -17.112 1.00 98.00 109 GLY A CA 1
ATOM 765 C C . GLY A 1 109 ? 19.091 -4.901 -16.155 1.00 98.00 109 GLY A C 1
ATOM 766 O O . GLY A 1 109 ? 18.684 -5.825 -15.463 1.00 98.00 109 GLY A O 1
ATOM 767 N N . ALA A 1 110 ? 20.355 -4.465 -16.057 1.00 98.19 110 ALA A N 1
ATOM 768 C CA . ALA A 1 110 ? 21.320 -4.963 -15.074 1.00 98.19 110 ALA A CA 1
ATOM 769 C C . ALA A 1 110 ? 21.126 -4.286 -13.703 1.00 98.19 110 ALA A C 1
ATOM 771 O O . ALA A 1 110 ? 21.949 -3.484 -13.258 1.00 98.19 110 ALA A O 1
ATOM 772 N N . LEU A 1 111 ? 20.016 -4.597 -13.038 1.00 98.56 111 LEU A N 1
ATOM 773 C CA . LEU A 1 111 ? 19.644 -4.028 -11.740 1.00 98.56 111 LEU A CA 1
ATOM 774 C C . LEU A 1 111 ? 20.358 -4.704 -10.563 1.00 98.56 111 LEU A C 1
ATOM 776 O O . LEU A 1 111 ? 20.446 -4.110 -9.493 1.00 98.56 111 LEU A O 1
ATOM 780 N N . GLY A 1 112 ? 20.909 -5.902 -10.778 1.00 98.12 112 GLY A N 1
ATOM 781 C CA . GLY A 1 112 ? 21.482 -6.742 -9.724 1.00 98.12 112 GLY A CA 1
ATOM 782 C C . GLY A 1 112 ? 20.470 -7.733 -9.146 1.00 98.12 112 GLY A C 1
ATOM 783 O O . GLY A 1 112 ? 20.569 -8.086 -7.975 1.00 98.12 112 GLY A O 1
ATOM 784 N N . GLY A 1 113 ? 19.495 -8.170 -9.949 1.00 98.12 113 GLY A N 1
ATOM 785 C CA . GLY A 1 113 ? 18.362 -8.960 -9.470 1.00 98.12 113 GLY A CA 1
ATOM 786 C C . GLY A 1 113 ? 17.267 -8.104 -8.836 1.00 98.12 113 GLY A C 1
ATOM 787 O O . GLY A 1 113 ? 17.320 -6.875 -8.883 1.00 98.12 113 GLY A O 1
ATOM 788 N N . LEU A 1 114 ? 16.272 -8.770 -8.242 1.00 97.25 114 LEU A N 1
ATOM 789 C CA . LEU A 1 114 ? 15.200 -8.089 -7.509 1.00 97.25 114 LEU A CA 1
ATOM 790 C C . LEU A 1 114 ? 15.757 -7.340 -6.290 1.00 97.25 114 LEU A C 1
ATOM 792 O O . LEU A 1 114 ? 15.471 -6.162 -6.143 1.00 97.25 114 LEU A O 1
ATOM 796 N N . ASP A 1 115 ? 16.654 -7.959 -5.518 1.00 96.75 115 ASP A N 1
ATOM 797 C CA . ASP A 1 115 ? 17.305 -7.316 -4.364 1.00 96.75 115 ASP A CA 1
ATOM 798 C C . ASP A 1 115 ? 18.077 -6.045 -4.764 1.00 96.75 115 ASP A C 1
ATOM 800 O O . ASP A 1 115 ? 18.071 -5.040 -4.056 1.00 96.75 115 ASP A O 1
ATOM 804 N N . GLY A 1 116 ? 18.736 -6.065 -5.928 1.00 98.31 116 GLY A N 1
ATOM 805 C CA . GLY A 1 116 ? 19.422 -4.892 -6.465 1.00 98.31 116 GLY A CA 1
ATOM 806 C C . GLY A 1 116 ? 18.461 -3.785 -6.911 1.00 98.31 116 GLY A C 1
ATOM 807 O O . GLY A 1 116 ? 18.763 -2.605 -6.736 1.00 98.31 116 GLY A O 1
ATOM 808 N N . ALA A 1 117 ? 17.292 -4.144 -7.448 1.00 98.50 117 ALA A N 1
ATOM 809 C CA . ALA A 1 117 ? 16.230 -3.189 -7.759 1.00 98.50 117 ALA A CA 1
ATOM 810 C C . ALA A 1 117 ? 15.627 -2.573 -6.481 1.00 98.50 117 ALA A C 1
ATOM 812 O O . ALA A 1 117 ? 15.405 -1.365 -6.430 1.00 98.50 117 ALA A O 1
ATOM 813 N N . ASP A 1 118 ? 15.454 -3.374 -5.433 1.00 97.62 118 ASP A N 1
ATOM 814 C CA . ASP A 1 118 ? 14.951 -2.947 -4.122 1.00 97.62 118 ASP A CA 1
ATOM 815 C C . ASP A 1 118 ? 15.919 -1.976 -3.443 1.00 97.62 118 ASP A C 1
ATOM 817 O O . ASP A 1 118 ? 15.517 -0.911 -2.974 1.00 97.62 118 ASP A O 1
ATOM 821 N N . ALA A 1 119 ? 17.221 -2.270 -3.500 1.00 96.94 119 ALA A N 1
ATOM 822 C CA . ALA A 1 119 ? 18.260 -1.369 -3.011 1.00 96.94 119 ALA A CA 1
ATOM 823 C C . ALA A 1 119 ? 18.267 -0.021 -3.752 1.00 96.94 119 ALA A C 1
ATOM 825 O O . ALA A 1 119 ? 18.471 1.017 -3.128 1.00 96.94 119 ALA A O 1
ATOM 826 N N . LYS A 1 120 ? 18.005 -0.012 -5.067 1.00 97.94 120 LYS A N 1
ATOM 827 C CA . LYS A 1 120 ? 17.871 1.231 -5.851 1.00 97.94 120 LYS A CA 1
ATOM 828 C C . LYS A 1 120 ? 16.643 2.035 -5.442 1.00 97.94 120 LYS A C 1
ATOM 830 O O . LYS A 1 120 ? 16.716 3.259 -5.394 1.00 97.94 120 LYS A O 1
ATOM 835 N N . CYS A 1 121 ? 15.538 1.364 -5.125 1.00 97.69 121 CYS A N 1
ATOM 836 C CA . CYS A 1 121 ? 14.359 2.022 -4.573 1.00 97.69 121 CYS A CA 1
ATOM 837 C C . CYS A 1 121 ? 14.637 2.637 -3.198 1.00 97.69 121 CYS A C 1
ATOM 839 O O . CYS A 1 121 ? 14.304 3.799 -2.976 1.00 97.69 121 CYS A O 1
ATOM 841 N N . ALA A 1 122 ? 15.311 1.900 -2.313 1.00 94.88 122 ALA A N 1
ATOM 842 C CA . ALA A 1 122 ? 15.729 2.419 -1.015 1.00 94.88 122 ALA A CA 1
ATOM 843 C C . ALA A 1 122 ? 16.700 3.603 -1.148 1.00 94.88 122 ALA A C 1
ATOM 845 O O . ALA A 1 122 ? 16.602 4.557 -0.384 1.00 94.88 122 ALA A O 1
ATOM 846 N N . GLU A 1 123 ? 17.611 3.572 -2.128 1.00 95.00 123 GLU A N 1
ATOM 847 C CA . GLU A 1 123 ? 18.524 4.680 -2.426 1.00 95.00 123 GLU A CA 1
ATOM 848 C C . GLU A 1 123 ? 17.783 5.929 -2.918 1.00 95.00 123 GLU A C 1
ATOM 850 O O . GLU A 1 123 ? 18.038 7.023 -2.417 1.00 95.00 123 GLU A O 1
ATOM 855 N N . ALA A 1 124 ? 16.830 5.774 -3.841 1.00 95.25 124 ALA A N 1
ATOM 856 C CA . ALA A 1 124 ? 16.014 6.887 -4.326 1.00 95.25 124 ALA A CA 1
ATOM 857 C C . ALA A 1 124 ? 15.186 7.526 -3.196 1.00 95.25 124 ALA A C 1
ATOM 859 O O . ALA A 1 124 ? 15.070 8.745 -3.113 1.00 95.25 124 ALA A O 1
ATOM 860 N N . ALA A 1 125 ? 14.667 6.712 -2.277 1.00 93.88 125 ALA A N 1
ATOM 861 C CA . ALA A 1 125 ? 13.835 7.173 -1.174 1.00 93.88 125 ALA A CA 1
ATOM 862 C C . ALA A 1 125 ? 14.593 7.865 -0.024 1.00 93.88 125 ALA A C 1
ATOM 864 O O . ALA A 1 125 ? 13.948 8.360 0.895 1.00 93.88 125 ALA A O 1
ATOM 865 N N . GLN A 1 126 ? 15.932 7.940 -0.045 1.00 87.69 126 GLN A N 1
ATOM 866 C CA . GLN A 1 126 ? 16.734 8.496 1.065 1.00 87.69 126 GLN A CA 1
ATOM 867 C C . GLN A 1 126 ? 16.415 9.958 1.411 1.00 87.69 126 GLN A C 1
ATOM 869 O O . GLN A 1 126 ? 16.751 10.418 2.500 1.00 87.69 126 GLN A O 1
ATOM 874 N N . PHE A 1 127 ? 15.807 10.699 0.482 1.00 77.62 127 PHE A N 1
ATOM 875 C CA . PHE A 1 127 ? 15.421 12.097 0.682 1.00 77.62 127 PHE A CA 1
ATOM 876 C C . PHE A 1 127 ? 13.999 12.270 1.226 1.00 77.62 127 PHE A C 1
ATOM 878 O O . PHE A 1 127 ? 13.599 13.398 1.511 1.00 77.62 127 PHE A O 1
ATOM 885 N N . ILE A 1 128 ? 13.248 11.177 1.373 1.00 83.69 128 ILE A N 1
ATOM 886 C CA . ILE A 1 128 ? 11.924 11.176 1.986 1.00 83.69 128 ILE A CA 1
ATOM 887 C C . ILE A 1 128 ? 12.121 10.997 3.494 1.00 83.69 128 ILE A C 1
ATOM 889 O O . ILE A 1 128 ? 12.763 10.042 3.931 1.00 83.69 128 ILE A O 1
ATOM 893 N N . ASP A 1 129 ? 11.586 11.923 4.289 1.00 81.56 129 ASP A N 1
ATOM 894 C CA . ASP A 1 129 ? 11.645 11.856 5.752 1.00 81.56 129 ASP A CA 1
ATOM 895 C C . ASP A 1 129 ? 10.697 10.759 6.257 1.00 81.56 129 ASP A C 1
ATOM 897 O O . ASP A 1 129 ? 9.506 10.985 6.465 1.00 81.56 129 ASP A O 1
ATOM 901 N N . LEU A 1 130 ? 11.216 9.534 6.352 1.00 75.50 130 LEU A N 1
ATOM 902 C CA . LEU A 1 130 ? 10.472 8.335 6.733 1.00 75.50 130 LEU A CA 1
ATOM 903 C C . LEU A 1 130 ? 11.058 7.688 7.995 1.00 75.50 130 LEU A C 1
ATOM 905 O O . LEU A 1 130 ? 12.242 7.866 8.297 1.00 75.50 130 LEU A O 1
ATOM 909 N N . PRO A 1 131 ? 10.260 6.876 8.715 1.00 72.69 131 PRO A N 1
ATOM 910 C CA . PRO A 1 131 ? 10.760 6.069 9.820 1.00 72.69 131 PRO A CA 1
ATOM 911 C C . PRO A 1 131 ? 11.951 5.174 9.410 1.00 72.69 131 PRO A C 1
ATOM 913 O O . PRO A 1 131 ? 12.028 4.726 8.264 1.00 72.69 131 PRO A O 1
ATOM 916 N N . PRO A 1 132 ? 12.870 4.858 10.340 1.00 64.75 132 PRO A N 1
ATOM 917 C CA . PRO A 1 132 ? 14.134 4.182 10.028 1.00 64.75 132 PRO A CA 1
ATOM 918 C C . PRO A 1 132 ? 13.999 2.722 9.560 1.00 64.75 132 PRO A C 1
ATOM 920 O O . PRO A 1 132 ? 14.934 2.201 8.956 1.00 64.75 132 PRO A O 1
ATOM 923 N N . ASP A 1 133 ? 12.858 2.070 9.803 1.00 74.12 133 ASP A N 1
ATOM 924 C CA . ASP A 1 133 ? 12.652 0.635 9.537 1.00 74.12 133 ASP A CA 1
ATOM 925 C C . ASP A 1 133 ? 11.882 0.354 8.236 1.00 74.12 133 ASP A C 1
ATOM 927 O O . ASP A 1 133 ? 11.400 -0.756 7.994 1.00 74.12 133 ASP A O 1
ATOM 931 N N . VAL A 1 134 ? 11.759 1.363 7.377 1.00 83.69 134 VAL A N 1
ATOM 932 C CA . VAL A 1 134 ? 11.046 1.243 6.109 1.00 83.69 134 VAL A CA 1
ATOM 933 C C . VAL A 1 134 ? 11.851 0.415 5.107 1.00 83.69 134 VAL A C 1
ATOM 935 O O . VAL A 1 134 ? 13.020 0.689 4.836 1.00 83.69 134 VAL A O 1
ATOM 938 N N . GLN A 1 135 ? 11.198 -0.587 4.521 1.00 90.62 135 GLN A N 1
ATOM 939 C CA . GLN A 1 135 ? 11.741 -1.375 3.420 1.00 90.62 135 GLN A CA 1
ATOM 940 C C . GLN A 1 135 ? 11.155 -0.893 2.091 1.00 90.62 135 GLN A C 1
ATOM 942 O O . GLN A 1 135 ? 10.106 -0.251 2.047 1.00 90.62 135 GLN A O 1
ATOM 947 N N . TRP A 1 136 ? 11.830 -1.213 0.991 1.00 94.81 136 TRP A N 1
ATOM 948 C CA . TRP A 1 136 ? 11.392 -0.842 -0.351 1.00 94.81 136 TRP A CA 1
ATOM 949 C C . TRP A 1 136 ? 11.422 -2.048 -1.267 1.00 94.81 136 TRP A C 1
ATOM 951 O O . TRP A 1 136 ? 12.397 -2.793 -1.277 1.00 94.81 136 TRP A O 1
ATOM 961 N N . ALA A 1 137 ? 10.369 -2.202 -2.063 1.00 96.81 137 ALA A N 1
ATOM 962 C CA . ALA A 1 137 ? 10.295 -3.216 -3.098 1.00 96.81 137 ALA A CA 1
ATOM 963 C C . ALA A 1 137 ? 10.019 -2.570 -4.457 1.00 96.81 137 ALA A C 1
ATOM 965 O O . ALA A 1 137 ? 9.093 -1.771 -4.621 1.00 96.81 137 ALA A O 1
ATOM 966 N N . ALA A 1 138 ? 10.803 -2.955 -5.456 1.00 98.25 138 ALA A N 1
ATOM 967 C CA . ALA A 1 138 ? 10.534 -2.663 -6.846 1.00 98.25 138 ALA A CA 1
ATOM 968 C C . ALA A 1 138 ? 9.364 -3.527 -7.344 1.00 98.25 138 ALA A C 1
ATOM 970 O O . ALA A 1 138 ? 9.371 -4.758 -7.178 1.00 98.25 138 ALA A O 1
ATOM 971 N N . TRP A 1 139 ? 8.381 -2.904 -8.004 1.00 98.25 139 TRP A N 1
ATOM 972 C CA . TRP A 1 139 ? 7.305 -3.614 -8.707 1.00 98.25 139 TRP A CA 1
ATOM 973 C C . TRP A 1 139 ? 7.857 -4.276 -9.971 1.00 98.25 139 TRP A C 1
ATOM 975 O O . TRP A 1 139 ? 7.830 -3.737 -11.077 1.00 98.25 139 TRP A O 1
ATOM 985 N N . LEU A 1 140 ? 8.427 -5.457 -9.773 1.00 98.19 140 LEU A N 1
ATOM 986 C CA . LEU A 1 140 ? 9.296 -6.100 -10.738 1.00 98.19 140 LEU A CA 1
ATOM 987 C C . LEU A 1 140 ? 9.205 -7.617 -10.566 1.00 98.19 140 LEU A C 1
ATOM 989 O O . LEU A 1 140 ? 9.261 -8.121 -9.442 1.00 98.19 140 LEU A O 1
ATOM 993 N N . SER A 1 141 ? 9.063 -8.336 -11.675 1.00 98.06 141 SER A N 1
ATOM 994 C CA . SER A 1 141 ? 9.019 -9.799 -11.692 1.00 98.06 141 SER A CA 1
ATOM 995 C C . SER A 1 141 ? 10.210 -10.371 -12.439 1.00 98.06 141 SER A C 1
ATOM 997 O O . SER A 1 141 ? 10.607 -9.864 -13.488 1.00 98.06 141 SER A O 1
ATOM 999 N N . ASP A 1 142 ? 10.764 -11.465 -11.938 1.00 96.69 142 ASP A N 1
ATOM 1000 C CA . ASP A 1 142 ? 11.868 -12.182 -12.569 1.00 96.69 142 ASP A CA 1
ATOM 1001 C C . ASP A 1 142 ? 11.437 -13.599 -13.001 1.00 96.69 142 ASP A C 1
ATOM 1003 O O . ASP A 1 142 ? 10.246 -13.890 -13.147 1.00 96.69 142 ASP A O 1
ATOM 1007 N N . ALA A 1 143 ? 12.391 -14.499 -13.251 1.00 95.12 143 ALA A N 1
ATOM 1008 C CA . ALA A 1 143 ? 12.094 -15.875 -13.641 1.00 95.12 143 ALA A CA 1
ATOM 1009 C C . ALA A 1 143 ? 11.329 -16.692 -12.574 1.00 95.12 143 ALA A C 1
ATOM 1011 O O . ALA A 1 143 ? 10.771 -17.745 -12.901 1.00 95.12 143 ALA A O 1
ATOM 1012 N N . ARG A 1 144 ? 11.351 -16.279 -11.299 1.00 92.81 144 ARG A N 1
ATOM 1013 C CA . ARG A 1 144 ? 10.895 -17.092 -10.157 1.00 92.81 144 ARG A CA 1
ATOM 1014 C C . ARG A 1 144 ? 9.982 -16.364 -9.182 1.00 92.81 144 ARG A C 1
ATOM 1016 O O . ARG A 1 144 ? 9.210 -17.039 -8.508 1.00 92.81 144 ARG A O 1
ATOM 1023 N N . SER A 1 145 ? 10.090 -15.049 -9.083 1.00 95.19 145 SER A N 1
ATOM 1024 C CA . SER A 1 145 ? 9.406 -14.230 -8.095 1.00 95.19 145 SER A CA 1
ATOM 1025 C C . SER A 1 145 ? 8.665 -13.081 -8.766 1.00 95.19 145 SER A C 1
ATOM 1027 O O . SER A 1 145 ? 9.049 -12.590 -9.830 1.00 95.19 145 SER A O 1
ATOM 1029 N N . ASP A 1 146 ? 7.572 -12.685 -8.132 1.00 96.19 146 ASP A N 1
ATOM 1030 C CA . ASP A 1 146 ? 6.683 -11.620 -8.560 1.00 96.19 146 ASP A CA 1
ATOM 1031 C C . ASP A 1 146 ? 6.032 -10.958 -7.336 1.00 96.19 146 ASP A C 1
ATOM 1033 O O . ASP A 1 146 ? 6.055 -11.541 -6.242 1.00 96.19 146 ASP A O 1
ATOM 1037 N N . PRO A 1 147 ? 5.478 -9.742 -7.488 1.00 96.50 147 PRO A N 1
ATOM 1038 C CA . PRO A 1 147 ? 4.802 -9.054 -6.395 1.00 96.50 147 PRO A CA 1
ATOM 1039 C C . PRO A 1 147 ? 3.686 -9.863 -5.716 1.00 96.50 147 PRO A C 1
ATOM 1041 O O . PRO A 1 147 ? 3.594 -9.846 -4.495 1.00 96.50 147 PRO A O 1
ATOM 1044 N N . ALA A 1 148 ? 2.869 -10.606 -6.469 1.00 95.12 148 ALA A N 1
ATOM 1045 C CA . ALA A 1 148 ? 1.657 -11.238 -5.938 1.00 95.12 148 ALA A CA 1
ATOM 1046 C C . ALA A 1 148 ? 1.884 -12.552 -5.175 1.00 95.12 148 ALA A C 1
ATOM 1048 O O . ALA A 1 148 ? 1.084 -12.901 -4.311 1.00 95.12 148 ALA A O 1
ATOM 1049 N N . THR A 1 149 ? 2.902 -13.340 -5.529 1.00 85.75 149 THR A N 1
ATOM 1050 C CA . THR A 1 149 ? 3.052 -14.717 -5.010 1.00 85.75 149 THR A CA 1
ATOM 1051 C C . THR A 1 149 ? 4.381 -14.976 -4.307 1.00 85.75 149 THR A C 1
ATOM 1053 O O . THR A 1 149 ? 4.542 -16.012 -3.664 1.00 85.75 149 THR A O 1
ATOM 1056 N N . GLY A 1 150 ? 5.328 -14.037 -4.397 1.00 72.12 150 GLY A N 1
ATOM 1057 C CA . GLY A 1 150 ? 6.690 -14.186 -3.883 1.00 72.12 150 GLY A CA 1
ATOM 1058 C C . GLY A 1 150 ? 6.923 -13.688 -2.455 1.00 72.12 150 GLY A C 1
ATOM 1059 O O . GLY A 1 150 ? 8.074 -13.667 -2.031 1.00 72.12 150 GLY A O 1
ATOM 1060 N N . GLY A 1 151 ? 5.883 -13.241 -1.736 1.00 84.31 151 GLY A N 1
ATOM 1061 C CA . GLY A 1 151 ? 6.018 -12.651 -0.392 1.00 84.31 151 GLY A CA 1
ATOM 1062 C C . GLY A 1 151 ? 6.789 -11.324 -0.365 1.00 84.31 151 GLY A C 1
ATOM 1063 O O . GLY A 1 151 ? 7.223 -10.891 0.695 1.00 84.31 151 GLY A O 1
ATOM 1064 N N . ARG A 1 152 ? 6.986 -10.701 -1.536 1.00 90.38 152 ARG A N 1
ATOM 1065 C CA . ARG A 1 152 ? 7.673 -9.409 -1.687 1.00 90.38 152 ARG A CA 1
ATOM 1066 C C . ARG A 1 152 ? 6.772 -8.218 -1.363 1.00 90.38 152 ARG A C 1
ATOM 1068 O O . ARG A 1 152 ? 7.282 -7.145 -1.071 1.00 90.38 152 ARG A O 1
ATOM 1075 N N . PHE A 1 153 ? 5.460 -8.416 -1.475 1.00 94.19 153 PHE A N 1
ATOM 1076 C CA . PHE A 1 153 ? 4.432 -7.427 -1.184 1.00 94.19 153 PHE A CA 1
ATOM 1077 C C . PHE A 1 153 ? 3.409 -8.040 -0.234 1.00 94.19 153 PHE A C 1
ATOM 1079 O O . PHE A 1 153 ? 3.077 -9.224 -0.350 1.00 94.19 153 PHE A O 1
ATOM 1086 N N . ASP A 1 154 ? 2.885 -7.220 0.671 1.00 92.25 154 ASP A N 1
ATOM 1087 C CA . ASP A 1 154 ? 1.737 -7.592 1.486 1.00 92.25 154 ASP A CA 1
ATOM 1088 C C . ASP A 1 154 ? 0.453 -7.531 0.646 1.00 92.25 154 ASP A C 1
ATOM 1090 O O . ASP A 1 154 ? -0.140 -6.476 0.426 1.00 92.25 154 ASP A O 1
ATOM 1094 N N . THR A 1 155 ? 0.022 -8.692 0.155 1.00 94.12 155 THR A N 1
ATOM 1095 C CA . THR A 1 155 ? -1.202 -8.817 -0.647 1.00 94.12 155 THR A CA 1
ATOM 1096 C C . THR A 1 155 ? -2.490 -8.738 0.177 1.00 94.12 155 THR A C 1
ATOM 1098 O O . THR A 1 155 ? -3.578 -8.791 -0.397 1.00 94.12 155 THR A O 1
ATOM 1101 N N . LEU A 1 156 ? -2.383 -8.681 1.509 1.00 92.50 156 LEU A N 1
ATOM 1102 C CA . LEU A 1 156 ? -3.503 -8.480 2.429 1.00 92.50 156 LEU A CA 1
ATOM 1103 C C . LEU A 1 156 ? -3.608 -7.027 2.899 1.00 92.50 156 LEU A C 1
ATOM 1105 O O . LEU A 1 156 ? -4.600 -6.686 3.541 1.00 92.50 156 LEU A O 1
ATOM 1109 N N . TYR A 1 157 ? -2.633 -6.181 2.553 1.00 93.12 157 TYR A N 1
ATOM 1110 C CA . TYR A 1 157 ? -2.633 -4.772 2.915 1.00 93.12 157 TYR A CA 1
ATOM 1111 C C . TYR A 1 157 ? -3.919 -4.089 2.441 1.00 93.12 157 TYR A C 1
ATOM 1113 O O . TYR A 1 157 ? -4.250 -4.112 1.249 1.00 93.12 157 TYR A O 1
ATOM 1121 N N . SER A 1 158 ? -4.628 -3.478 3.388 1.00 93.25 158 SER A N 1
ATOM 1122 C CA . SER A 1 158 ? -5.889 -2.777 3.157 1.00 93.25 158 SER A CA 1
ATOM 1123 C C . SER A 1 158 ? -5.788 -1.263 3.308 1.00 93.25 158 SER A C 1
ATOM 1125 O O . SER A 1 158 ? -6.760 -0.605 2.995 1.00 93.25 158 SER A O 1
ATOM 1127 N N . GLY A 1 159 ? -4.646 -0.708 3.729 1.00 93.50 159 GLY A N 1
ATOM 1128 C CA . GLY A 1 159 ? -4.461 0.744 3.833 1.00 93.50 159 GLY A CA 1
ATOM 1129 C C . GLY A 1 159 ? -4.199 1.422 2.481 1.00 93.50 159 GLY A C 1
ATOM 1130 O O . GLY A 1 159 ? -4.367 0.836 1.410 1.00 93.50 159 GLY A O 1
ATOM 1131 N N . TYR A 1 160 ? -3.740 2.670 2.502 1.00 96.06 160 TYR A N 1
ATOM 1132 C CA . TYR A 1 160 ? -3.595 3.478 1.290 1.00 96.06 160 TYR A CA 1
ATOM 1133 C C . TYR A 1 160 ? -2.209 3.400 0.649 1.00 96.06 160 TYR A C 1
ATOM 1135 O O . TYR A 1 160 ? -1.189 3.649 1.289 1.00 96.06 160 TYR A O 1
ATOM 1143 N N . TYR A 1 161 ? -2.172 3.183 -0.667 1.00 97.06 161 TYR A N 1
ATOM 1144 C CA . TYR A 1 161 ? -1.005 3.509 -1.485 1.00 97.06 161 TYR A CA 1
ATOM 1145 C C . TYR A 1 161 ? -1.082 4.973 -1.911 1.00 97.06 161 TYR A C 1
ATOM 1147 O O . TYR A 1 161 ? -2.053 5.381 -2.559 1.00 97.06 161 TYR A O 1
ATOM 1155 N N . LYS A 1 162 ? -0.059 5.767 -1.589 1.00 96.94 162 LYS A N 1
ATOM 1156 C CA . LYS A 1 162 ? -0.026 7.207 -1.881 1.00 96.94 162 LYS A CA 1
ATOM 1157 C C . LYS A 1 162 ? 1.224 7.603 -2.641 1.00 96.94 162 LYS A C 1
ATOM 1159 O O . LYS A 1 162 ? 2.297 7.046 -2.438 1.00 96.94 162 LYS A O 1
ATOM 1164 N N . LEU A 1 163 ? 1.085 8.591 -3.515 1.00 96.75 163 LEU A N 1
ATOM 1165 C CA . LEU A 1 163 ? 2.227 9.253 -4.128 1.00 96.75 163 LEU A CA 1
ATOM 1166 C C . LEU A 1 163 ? 3.007 10.052 -3.080 1.00 96.75 163 LEU A C 1
ATOM 1168 O O . LEU A 1 163 ? 2.470 10.427 -2.041 1.00 96.75 163 LEU A O 1
ATOM 1172 N N . THR A 1 164 ? 4.247 10.410 -3.400 1.00 95.00 164 THR A N 1
ATOM 1173 C CA . THR A 1 164 ? 5.071 11.347 -2.610 1.00 95.00 164 THR A CA 1
ATOM 1174 C C . THR A 1 164 ? 4.434 12.733 -2.449 1.00 95.00 164 THR A C 1
ATOM 1176 O O . THR A 1 164 ? 4.805 13.489 -1.561 1.00 95.00 164 THR A O 1
ATOM 1179 N N . THR A 1 165 ? 3.434 13.060 -3.272 1.00 94.75 165 THR A N 1
ATOM 1180 C CA . THR A 1 165 ? 2.606 14.271 -3.160 1.00 94.75 165 THR A CA 1
ATOM 1181 C C . THR A 1 165 ? 1.418 14.131 -2.199 1.00 94.75 165 THR A C 1
ATOM 1183 O O . THR A 1 165 ? 0.687 15.100 -2.007 1.00 94.75 165 THR A O 1
ATOM 1186 N N . GLY A 1 166 ? 1.178 12.935 -1.651 1.00 93.62 166 GLY A N 1
ATOM 1187 C CA . GLY A 1 166 ? 0.014 12.591 -0.826 1.00 93.62 166 GLY A CA 1
ATOM 1188 C C . GLY A 1 166 ? -1.211 12.110 -1.615 1.00 93.62 166 GLY A C 1
ATOM 1189 O O . GLY A 1 166 ? -2.164 11.616 -1.023 1.00 93.62 166 GLY A O 1
ATOM 1190 N N . ALA A 1 167 ? -1.205 12.200 -2.950 1.00 96.50 167 ALA A N 1
ATOM 1191 C CA . ALA A 1 167 ? -2.341 11.758 -3.760 1.00 96.50 167 ALA A CA 1
ATOM 1192 C C . ALA A 1 167 ? -2.544 10.234 -3.685 1.00 96.50 167 ALA A C 1
ATOM 1194 O O . ALA A 1 167 ? -1.596 9.464 -3.852 1.00 96.50 167 ALA A O 1
ATOM 1195 N N . VAL A 1 168 ? -3.791 9.798 -3.498 1.00 97.31 168 VAL A N 1
ATOM 1196 C CA . VAL A 1 168 ? -4.151 8.376 -3.404 1.00 97.31 168 VAL A CA 1
ATOM 1197 C C . VAL A 1 168 ? -4.028 7.685 -4.762 1.00 97.31 168 VAL A C 1
ATOM 1199 O O . VAL A 1 168 ? -4.650 8.092 -5.747 1.00 97.31 168 VAL A O 1
ATOM 1202 N N . VAL A 1 169 ? -3.257 6.599 -4.796 1.00 97.81 169 VAL A N 1
ATOM 1203 C CA . VAL A 1 169 ? -3.121 5.690 -5.943 1.00 97.81 169 VAL A CA 1
ATOM 1204 C C . VAL A 1 169 ? -4.194 4.606 -5.895 1.00 97.81 169 VAL A C 1
ATOM 1206 O O . VAL A 1 169 ? -4.851 4.364 -6.907 1.00 97.81 169 VAL A O 1
ATOM 1209 N N . ALA A 1 170 ? -4.365 3.970 -4.734 1.00 97.19 170 ALA A N 1
ATOM 1210 C CA . ALA A 1 170 ? -5.293 2.864 -4.510 1.00 97.19 170 ALA A CA 1
ATOM 1211 C C . ALA A 1 170 ? -5.525 2.624 -3.008 1.00 97.19 170 ALA A C 1
ATOM 1213 O O . ALA A 1 170 ? -4.603 2.831 -2.212 1.00 97.19 170 ALA A O 1
ATOM 1214 N N . HIS A 1 171 ? -6.713 2.134 -2.644 1.00 95.44 171 HIS A N 1
ATOM 1215 C CA . HIS A 1 171 ? -7.026 1.631 -1.306 1.00 95.44 171 HIS A CA 1
ATOM 1216 C C . HIS A 1 171 ? -6.871 0.098 -1.259 1.00 95.44 171 HIS A C 1
ATOM 1218 O O . HIS A 1 171 ? -7.653 -0.668 -1.828 1.00 95.44 171 HIS A O 1
ATOM 1224 N N . GLY A 1 172 ? -5.798 -0.355 -0.618 1.00 94.56 172 GLY A N 1
ATOM 1225 C CA . GLY A 1 172 ? -5.424 -1.756 -0.482 1.00 94.56 172 GLY A CA 1
ATOM 1226 C C . GLY A 1 172 ? -4.907 -2.424 -1.761 1.00 94.56 172 GLY A C 1
ATOM 1227 O O . GLY A 1 172 ? -4.961 -1.895 -2.878 1.00 94.56 172 GLY A O 1
ATOM 1228 N N . TRP A 1 173 ? -4.392 -3.646 -1.602 1.00 96.06 173 TRP A N 1
ATOM 1229 C CA . TRP A 1 173 ? -3.865 -4.463 -2.704 1.00 96.06 173 TRP A CA 1
ATOM 1230 C C . TRP A 1 173 ? -4.916 -4.735 -3.791 1.00 96.06 173 TRP A C 1
ATOM 1232 O O . TRP A 1 173 ? -4.602 -4.785 -4.985 1.00 96.06 173 TRP A O 1
ATOM 1242 N N . GLY A 1 174 ? -6.179 -4.897 -3.382 1.00 95.38 174 GLY A N 1
ATOM 1243 C CA . GLY A 1 174 ? -7.302 -5.148 -4.280 1.00 95.38 174 GLY A CA 1
ATOM 1244 C C . GLY A 1 174 ? -7.482 -4.045 -5.323 1.00 95.38 174 GLY A C 1
ATOM 1245 O O . GLY A 1 174 ? -7.556 -4.347 -6.514 1.00 95.38 174 GLY A O 1
ATOM 1246 N N . GLU A 1 175 ? -7.497 -2.775 -4.916 1.00 95.88 175 GLU A N 1
ATOM 1247 C CA . GLU A 1 175 ? -7.615 -1.652 -5.855 1.00 95.88 175 GLU A CA 1
ATOM 1248 C C . GLU A 1 175 ? -6.334 -1.419 -6.656 1.00 95.88 175 GLU A C 1
ATOM 1250 O O . GLU A 1 175 ? -6.415 -1.124 -7.844 1.00 95.88 175 GLU A O 1
ATOM 1255 N N . LEU A 1 176 ? -5.152 -1.637 -6.066 1.00 96.62 176 LEU A N 1
ATOM 1256 C CA . LEU A 1 176 ? -3.880 -1.509 -6.788 1.00 96.62 176 LEU A CA 1
ATOM 1257 C C . LEU A 1 176 ? -3.792 -2.488 -7.973 1.00 96.62 176 LEU A C 1
ATOM 1259 O O . LEU A 1 176 ? -3.236 -2.175 -9.030 1.00 96.62 176 LEU A O 1
ATOM 1263 N N . THR A 1 177 ? -4.338 -3.692 -7.792 1.00 95.62 177 THR A N 1
ATOM 1264 C CA . THR A 1 177 ? -4.272 -4.786 -8.773 1.00 95.62 177 THR A CA 1
ATOM 1265 C C . THR A 1 177 ? -5.511 -4.921 -9.655 1.00 95.62 177 THR A C 1
ATOM 1267 O O . THR A 1 177 ? -5.528 -5.705 -10.619 1.00 95.62 177 THR A O 1
ATOM 1270 N N . THR A 1 178 ? -6.539 -4.122 -9.379 1.00 89.44 178 THR A N 1
ATOM 1271 C CA . THR A 1 178 ? -7.701 -3.930 -10.244 1.00 89.44 178 THR A CA 1
ATOM 1272 C C . THR A 1 178 ? -7.624 -2.555 -10.911 1.00 89.44 178 THR A C 1
ATOM 1274 O O . THR A 1 178 ? -6.688 -1.798 -10.701 1.00 89.44 178 THR A O 1
ATOM 1277 N N . LEU A 1 179 ? -8.484 -2.287 -11.891 1.00 82.81 179 LEU A N 1
ATOM 1278 C CA . LEU A 1 179 ? -8.418 -1.046 -12.666 1.00 82.81 179 LEU A CA 1
ATOM 1279 C C . LEU A 1 179 ? -9.771 -0.346 -12.654 1.00 82.81 179 LEU A C 1
ATOM 1281 O O . LEU A 1 179 ? -10.792 -1.042 -12.668 1.00 82.81 179 LEU A O 1
ATOM 1285 N N . PRO A 1 180 ? -9.781 0.990 -12.795 1.00 94.50 180 PRO A N 1
ATOM 1286 C CA . PRO A 1 180 ? -8.608 1.873 -12.878 1.00 94.50 180 PRO A CA 1
ATOM 1287 C C . PRO A 1 180 ? -7.974 2.164 -11.506 1.00 94.50 180 PRO A C 1
ATOM 1289 O O . PRO A 1 180 ? -8.658 2.080 -10.496 1.00 94.50 180 PRO A O 1
ATOM 1292 N N . LEU A 1 181 ? -6.696 2.564 -11.496 1.00 96.38 181 LEU A N 1
ATOM 1293 C CA . LEU A 1 181 ? -6.104 3.240 -10.333 1.00 96.38 181 LEU A CA 1
ATOM 1294 C C . LEU A 1 181 ? -6.812 4.584 -10.099 1.00 96.38 181 LEU A C 1
ATOM 1296 O O . LEU A 1 181 ? -7.199 5.247 -11.070 1.00 96.38 181 LEU A O 1
ATOM 1300 N N . THR A 1 182 ? -6.906 5.018 -8.843 1.00 96.88 182 THR A N 1
ATOM 1301 C CA . THR A 1 182 ? -7.441 6.339 -8.475 1.00 96.88 182 THR A CA 1
ATOM 1302 C C . THR A 1 182 ? -6.568 7.449 -9.055 1.00 96.88 182 THR A C 1
ATOM 1304 O O . THR A 1 182 ? -7.062 8.338 -9.751 1.00 96.88 182 THR A O 1
ATOM 1307 N N . THR A 1 183 ? -5.253 7.336 -8.859 1.00 96.94 183 THR A N 1
ATOM 1308 C CA . THR A 1 183 ? -4.237 8.204 -9.467 1.00 96.94 183 THR A CA 1
ATOM 1309 C C . THR A 1 183 ? -3.132 7.340 -10.054 1.00 96.94 183 THR A C 1
ATOM 1311 O O . THR A 1 183 ? -2.714 6.354 -9.453 1.00 96.94 183 THR A O 1
ATOM 1314 N N . GLY A 1 184 ? -2.647 7.684 -11.245 1.00 96.81 184 GLY A N 1
ATOM 1315 C CA . GLY A 1 184 ? -1.542 6.952 -11.852 1.00 96.81 184 GLY A CA 1
ATOM 1316 C C . GLY A 1 184 ? -0.202 7.323 -11.223 1.00 96.81 184 GLY A C 1
ATOM 1317 O O . GLY A 1 184 ? 0.024 8.465 -10.825 1.00 96.81 184 GLY A O 1
ATOM 1318 N N . ILE A 1 185 ? 0.713 6.359 -11.170 1.00 97.50 185 ILE A N 1
ATOM 1319 C CA . ILE A 1 185 ? 2.039 6.547 -10.575 1.00 97.50 185 ILE A CA 1
ATOM 1320 C C . ILE A 1 185 ? 2.921 7.283 -11.583 1.00 97.50 185 ILE A C 1
ATOM 1322 O O . ILE A 1 185 ? 3.455 6.660 -12.500 1.00 97.50 185 ILE A O 1
ATOM 1326 N N . GLY A 1 186 ? 2.992 8.610 -11.468 1.00 96.69 186 GLY A N 1
ATOM 1327 C CA . GLY A 1 186 ? 3.642 9.503 -12.439 1.00 96.69 186 GLY A CA 1
ATOM 1328 C C . GLY A 1 186 ? 4.549 10.573 -11.830 1.00 96.69 186 GLY A C 1
ATOM 1329 O O . GLY A 1 186 ? 4.902 11.521 -12.530 1.00 96.69 186 GLY A O 1
ATOM 1330 N N . VAL A 1 187 ? 4.896 10.437 -10.549 1.00 97.19 187 VAL A N 1
ATOM 1331 C CA . VAL A 1 187 ? 5.811 11.341 -9.840 1.00 97.19 187 VAL A CA 1
ATOM 1332 C C . VAL A 1 187 ? 7.030 10.591 -9.318 1.00 97.19 187 VAL A C 1
ATOM 1334 O O . VAL A 1 187 ? 6.964 9.374 -9.110 1.00 97.19 187 VAL A O 1
ATOM 1337 N N . ASP A 1 188 ? 8.114 11.331 -9.110 1.00 97.06 188 ASP A N 1
ATOM 1338 C CA . ASP A 1 188 ? 9.366 10.835 -8.547 1.00 97.06 188 ASP A CA 1
ATOM 1339 C C . ASP A 1 188 ? 9.421 10.868 -7.010 1.00 97.06 188 ASP A C 1
ATOM 1341 O O . ASP A 1 188 ? 8.473 11.278 -6.330 1.00 97.06 188 ASP A O 1
ATOM 1345 N N . GLU A 1 189 ? 10.545 10.412 -6.454 1.00 95.62 189 GLU A N 1
ATOM 1346 C CA . GLU A 1 189 ? 10.841 10.409 -5.016 1.00 95.62 189 GLU A CA 1
ATOM 1347 C C . GLU A 1 189 ? 10.736 11.795 -4.354 1.00 95.62 189 GLU A C 1
ATOM 1349 O O . GLU A 1 189 ? 10.533 11.882 -3.146 1.00 95.62 189 GLU A O 1
ATOM 1354 N N . ALA A 1 190 ? 10.842 12.879 -5.127 1.00 94.56 190 ALA A N 1
ATOM 1355 C CA . ALA A 1 190 ? 10.744 14.259 -4.658 1.00 94.56 190 ALA A CA 1
ATOM 1356 C C . ALA A 1 190 ? 9.374 14.899 -4.959 1.00 94.56 190 ALA A C 1
ATOM 1358 O O . ALA A 1 190 ? 9.168 16.081 -4.675 1.00 94.56 190 ALA A O 1
ATOM 1359 N N . GLY A 1 191 ? 8.433 14.141 -5.532 1.00 94.88 191 GLY A N 1
ATOM 1360 C CA . GLY A 1 191 ? 7.096 14.614 -5.889 1.00 94.88 191 GLY A CA 1
ATOM 1361 C C . GLY A 1 191 ? 7.035 15.412 -7.192 1.00 94.88 191 GLY A C 1
ATOM 1362 O O . GLY A 1 191 ? 6.001 16.018 -7.485 1.00 94.88 191 GLY A O 1
ATOM 1363 N N . ASN A 1 192 ? 8.101 15.420 -7.997 1.00 96.19 192 ASN A N 1
ATOM 1364 C CA . ASN A 1 192 ? 8.076 16.053 -9.311 1.00 96.19 192 ASN A CA 1
ATOM 1365 C C . ASN A 1 192 ? 7.392 15.137 -10.322 1.00 96.19 192 ASN A C 1
ATOM 1367 O O . ASN A 1 192 ? 7.578 13.923 -10.317 1.00 96.19 192 ASN A O 1
ATOM 1371 N N . MET A 1 193 ? 6.631 15.733 -11.236 1.00 96.12 193 MET A N 1
ATOM 1372 C CA . MET A 1 193 ? 6.057 15.003 -12.365 1.00 96.12 193 MET A CA 1
ATOM 1373 C C . MET A 1 193 ? 7.169 14.487 -13.283 1.00 96.12 193 MET A C 1
ATOM 1375 O O . MET A 1 193 ? 8.051 15.254 -13.670 1.00 96.12 193 MET A O 1
ATOM 1379 N N . LEU A 1 194 ? 7.088 13.216 -13.677 1.00 96.06 194 LEU A N 1
ATOM 1380 C CA . LEU A 1 194 ? 7.986 12.643 -14.679 1.00 96.06 194 LEU A CA 1
ATOM 1381 C C . LEU A 1 194 ? 7.640 13.133 -16.092 1.00 96.06 194 LEU A C 1
ATOM 1383 O O . LEU A 1 194 ? 6.469 13.327 -16.437 1.00 96.06 194 LEU A O 1
ATOM 1387 N N . ASP A 1 195 ? 8.660 13.260 -16.941 1.00 91.62 195 ASP A N 1
ATOM 1388 C CA . ASP A 1 195 ? 8.485 13.573 -18.360 1.00 91.62 195 ASP A CA 1
ATOM 1389 C C . ASP A 1 195 ? 7.873 12.376 -19.104 1.00 91.62 195 ASP A C 1
ATOM 1391 O O . ASP A 1 195 ? 8.473 11.307 -19.208 1.00 91.62 195 ASP A O 1
ATOM 1395 N N . ILE A 1 196 ? 6.663 12.549 -19.646 1.00 82.62 196 ILE A N 1
ATOM 1396 C CA . ILE A 1 196 ? 5.924 11.468 -20.312 1.00 82.62 196 ILE A CA 1
ATOM 1397 C C . ILE A 1 196 ? 6.191 11.398 -21.833 1.00 82.62 196 ILE A C 1
ATOM 1399 O O . ILE A 1 196 ? 6.224 12.434 -22.504 1.00 82.62 196 ILE A O 1
ATOM 1403 N N . PRO A 1 197 ? 6.292 10.186 -22.426 1.00 88.12 197 PRO A N 1
ATOM 1404 C CA . PRO A 1 197 ? 6.151 8.886 -21.770 1.00 88.12 197 PRO A CA 1
ATOM 1405 C C . PRO A 1 197 ? 7.380 8.538 -20.921 1.00 88.12 197 PRO A C 1
ATOM 1407 O O . PRO A 1 197 ? 8.505 8.677 -21.387 1.00 88.12 197 PRO A O 1
ATOM 1410 N N . ALA A 1 198 ? 7.132 8.015 -19.719 1.00 96.06 198 ALA A N 1
ATOM 1411 C CA . ALA A 1 198 ? 8.147 7.558 -18.775 1.00 96.06 198 ALA A CA 1
ATOM 1412 C C . ALA A 1 198 ? 8.036 6.029 -18.621 1.00 96.06 198 ALA A C 1
ATOM 1414 O O . ALA A 1 198 ? 7.243 5.551 -17.806 1.00 96.06 198 ALA A O 1
ATOM 1415 N N . PRO A 1 199 ? 8.735 5.225 -19.447 1.00 97.81 199 PRO A N 1
ATOM 1416 C CA . PRO A 1 199 ? 8.658 3.772 -19.366 1.00 97.81 199 PRO A CA 1
ATOM 1417 C C . PRO A 1 199 ? 9.352 3.255 -18.104 1.00 97.81 199 PRO A C 1
ATOM 1419 O O . PRO A 1 199 ? 10.348 3.824 -17.650 1.00 97.81 199 PRO A O 1
ATOM 1422 N N . VAL A 1 200 ? 8.833 2.158 -17.558 1.00 98.44 200 VAL A N 1
ATOM 1423 C CA . VAL A 1 200 ? 9.261 1.605 -16.266 1.00 98.44 200 VAL A CA 1
ATOM 1424 C C . VAL A 1 200 ? 9.476 0.106 -16.404 1.00 98.44 200 VAL A C 1
ATOM 1426 O O . VAL A 1 200 ? 8.600 -0.573 -16.937 1.00 98.44 200 VAL A O 1
ATOM 1429 N N . TRP A 1 201 ? 10.602 -0.435 -15.939 1.00 98.69 201 TRP A N 1
ATOM 1430 C CA . TRP A 1 201 ? 10.798 -1.890 -15.919 1.00 98.69 201 TRP A CA 1
ATOM 1431 C C . TRP A 1 201 ? 9.760 -2.566 -15.019 1.00 98.69 201 TRP A C 1
ATOM 1433 O O . TRP A 1 201 ? 9.506 -2.099 -13.912 1.00 98.69 201 TRP A O 1
ATOM 1443 N N . SER A 1 202 ? 9.168 -3.670 -15.486 1.00 97.50 202 SER A N 1
ATOM 1444 C CA . SER A 1 202 ? 8.179 -4.415 -14.698 1.00 97.50 202 SER A CA 1
ATOM 1445 C C . SER A 1 202 ? 8.248 -5.929 -14.914 1.00 97.50 202 SER A C 1
ATOM 1447 O O . SER A 1 202 ? 8.427 -6.678 -13.959 1.00 97.50 202 SER A O 1
ATOM 1449 N N . ASN A 1 203 ? 8.081 -6.411 -16.151 1.00 97.81 203 ASN A N 1
ATOM 1450 C CA . ASN A 1 203 ? 7.731 -7.811 -16.454 1.00 97.81 203 ASN A CA 1
ATOM 1451 C C . ASN A 1 203 ? 6.584 -8.375 -15.588 1.00 97.81 203 ASN A C 1
ATOM 1453 O O . ASN A 1 203 ? 6.466 -9.584 -15.372 1.00 97.81 203 ASN A O 1
ATOM 1457 N N . THR A 1 204 ? 5.707 -7.493 -15.121 1.00 97.38 204 THR A N 1
ATOM 1458 C CA . THR A 1 204 ? 4.658 -7.809 -14.156 1.00 97.38 204 THR A CA 1
ATOM 1459 C C . THR A 1 204 ? 3.316 -7.456 -14.771 1.00 97.38 204 THR A C 1
ATOM 1461 O O . THR A 1 204 ? 3.116 -6.342 -15.260 1.00 97.38 204 THR A O 1
ATOM 1464 N N . PHE A 1 205 ? 2.375 -8.396 -14.769 1.00 95.44 205 PHE A N 1
ATOM 1465 C CA . PHE A 1 205 ? 0.983 -8.087 -15.063 1.00 95.44 205 PHE A CA 1
ATOM 1466 C C . PHE A 1 205 ? 0.422 -7.195 -13.962 1.00 95.44 205 PHE A C 1
ATOM 1468 O O . PHE A 1 205 ? 0.819 -7.289 -12.809 1.00 95.44 205 PHE A O 1
ATOM 1475 N N . ARG A 1 206 ? -0.606 -6.409 -14.279 1.00 91.94 206 ARG A N 1
ATOM 1476 C CA . ARG A 1 206 ? -1.281 -5.554 -13.287 1.00 91.94 206 ARG A CA 1
ATOM 1477 C C . ARG A 1 206 ? -1.730 -6.280 -12.010 1.00 91.94 206 ARG A C 1
ATOM 1479 O O . ARG A 1 206 ? -1.832 -5.659 -10.970 1.00 91.94 206 ARG A O 1
ATOM 1486 N N . ASN A 1 207 ? -2.015 -7.583 -12.089 1.00 94.25 207 ASN A N 1
ATOM 1487 C CA . ASN A 1 207 ? -2.426 -8.378 -10.931 1.00 94.25 207 ASN A CA 1
ATOM 1488 C C . ASN A 1 207 ? -1.244 -8.794 -10.033 1.00 94.25 207 ASN A C 1
ATOM 1490 O O . ASN A 1 207 ? -1.410 -9.660 -9.181 1.00 94.25 207 ASN A O 1
ATOM 1494 N N . GLY A 1 208 ? -0.048 -8.257 -10.287 1.00 95.75 208 GLY A N 1
ATOM 1495 C CA . GLY A 1 208 ? 1.182 -8.556 -9.567 1.00 95.75 208 GLY A CA 1
ATOM 1496 C C . GLY A 1 208 ? 1.849 -9.872 -9.959 1.00 95.75 208 GLY A C 1
ATOM 1497 O O . GLY A 1 208 ? 2.856 -10.216 -9.358 1.00 95.75 208 GLY A O 1
ATOM 1498 N N . THR A 1 209 ? 1.332 -10.619 -10.941 1.00 96.31 209 THR A N 1
ATOM 1499 C CA . THR A 1 209 ? 1.950 -11.887 -11.375 1.00 96.31 209 THR A CA 1
ATOM 1500 C C . THR A 1 209 ? 2.937 -11.678 -12.521 1.00 96.31 209 THR A C 1
ATOM 1502 O O . THR A 1 209 ? 2.750 -10.796 -13.362 1.00 96.31 209 THR A O 1
ATOM 1505 N N . ARG A 1 210 ? 3.981 -12.509 -12.595 1.00 95.62 210 ARG A N 1
ATOM 1506 C CA . ARG A 1 210 ? 4.972 -12.442 -13.684 1.00 95.62 210 ARG A CA 1
ATOM 1507 C C . ARG A 1 210 ? 4.358 -12.720 -15.060 1.00 95.62 210 ARG A C 1
ATOM 1509 O O . ARG A 1 210 ? 3.520 -13.612 -15.204 1.00 95.62 210 ARG A O 1
ATOM 1516 N N . ILE A 1 211 ? 4.838 -12.015 -16.086 1.00 93.81 211 ILE A N 1
ATOM 1517 C CA . ILE A 1 211 ? 4.357 -12.184 -17.469 1.00 93.81 211 ILE A CA 1
ATOM 1518 C C . ILE A 1 211 ? 5.047 -13.341 -18.184 1.00 93.81 211 ILE A C 1
ATOM 1520 O O . ILE A 1 211 ? 4.390 -14.185 -18.795 1.00 93.81 211 ILE A O 1
ATOM 1524 N N . GLY A 1 212 ? 6.378 -13.365 -18.160 1.00 89.81 212 GLY A N 1
ATOM 1525 C CA . GLY A 1 212 ? 7.134 -14.320 -18.958 1.00 89.81 212 GLY A CA 1
ATOM 1526 C C . GLY A 1 212 ? 8.643 -14.139 -18.865 1.00 89.81 212 GLY A C 1
ATOM 1527 O O . GLY A 1 212 ? 9.159 -13.635 -17.872 1.00 89.81 212 GLY A O 1
ATOM 1528 N N . ALA A 1 213 ? 9.334 -14.589 -19.914 1.00 93.56 213 ALA A N 1
ATOM 1529 C CA . ALA A 1 213 ? 10.793 -14.708 -19.964 1.00 93.56 213 ALA A CA 1
ATOM 1530 C C . ALA A 1 213 ? 11.541 -13.386 -20.236 1.00 93.56 213 ALA A C 1
ATOM 1532 O O . ALA A 1 213 ? 12.767 -13.345 -20.162 1.00 93.56 213 ALA A O 1
ATOM 1533 N N . ASP A 1 214 ? 10.819 -12.309 -20.549 1.00 96.56 214 ASP A N 1
ATOM 1534 C CA . ASP A 1 214 ? 11.386 -11.001 -20.880 1.00 96.56 214 ASP A CA 1
ATOM 1535 C C . ASP A 1 214 ? 11.696 -10.206 -19.594 1.00 96.56 214 ASP A C 1
ATOM 1537 O O . ASP A 1 214 ? 11.020 -9.235 -19.247 1.00 96.56 214 ASP A O 1
ATOM 1541 N N . HIS A 1 215 ? 12.710 -10.658 -18.858 1.00 96.88 215 HIS A N 1
ATOM 1542 C CA . HIS A 1 215 ? 13.123 -10.119 -17.555 1.00 96.88 215 HIS A CA 1
ATOM 1543 C C . HIS A 1 215 ? 14.627 -9.825 -17.475 1.00 96.88 215 HIS A C 1
ATOM 1545 O O . HIS A 1 215 ? 15.214 -9.939 -16.403 1.00 96.88 215 HIS A O 1
ATOM 1551 N N . CYS A 1 216 ? 15.297 -9.550 -18.598 1.00 97.88 216 CYS A N 1
ATOM 1552 C CA . CYS A 1 216 ? 16.722 -9.189 -18.614 1.00 97.88 216 CYS A CA 1
ATOM 1553 C C . CYS A 1 216 ? 17.636 -10.164 -17.844 1.00 97.88 216 CYS A C 1
ATOM 1555 O O . CYS A 1 216 ? 18.491 -9.736 -17.066 1.00 97.88 216 CYS A O 1
ATOM 1557 N N . ASP A 1 217 ? 17.433 -11.475 -18.035 1.00 96.94 217 ASP A N 1
ATOM 1558 C CA . ASP A 1 217 ? 18.123 -12.547 -17.295 1.00 96.94 217 ASP A CA 1
ATOM 1559 C C . ASP A 1 217 ? 18.030 -12.378 -15.767 1.00 96.94 217 ASP A C 1
ATOM 1561 O O . ASP A 1 217 ? 19.038 -12.237 -15.073 1.00 96.94 217 ASP A O 1
ATOM 1565 N N . SER A 1 218 ? 16.802 -12.347 -15.236 1.00 97.19 218 SER A N 1
ATOM 1566 C CA . SER A 1 218 ? 16.506 -11.981 -13.848 1.00 97.19 218 SER A CA 1
ATOM 1567 C C . SER A 1 218 ? 17.162 -10.661 -13.435 1.00 97.19 218 SER A C 1
ATOM 1569 O O . SER A 1 218 ? 17.748 -10.551 -12.363 1.00 97.19 218 SER A O 1
ATOM 1571 N N . TRP A 1 219 ? 17.069 -9.655 -14.302 1.00 98.31 219 TRP A N 1
ATOM 1572 C CA . TRP A 1 219 ? 17.553 -8.296 -14.068 1.00 98.31 219 TRP A CA 1
ATOM 1573 C C . TRP A 1 219 ? 19.056 -8.211 -13.775 1.00 98.31 219 TRP A C 1
ATOM 1575 O O . TRP A 1 219 ? 19.515 -7.438 -12.927 1.00 98.31 219 TRP A O 1
ATOM 1585 N N . THR A 1 220 ? 19.841 -9.028 -14.477 1.00 97.88 220 THR A N 1
ATOM 1586 C CA . THR A 1 220 ? 21.310 -9.043 -14.383 1.00 97.88 220 THR A CA 1
ATOM 1587 C C . THR A 1 220 ? 22.004 -8.630 -15.679 1.00 97.88 220 THR A C 1
ATOM 1589 O O . THR A 1 220 ? 23.219 -8.438 -15.688 1.00 97.88 220 THR A O 1
ATOM 1592 N N . SER A 1 221 ? 21.250 -8.445 -16.765 1.00 97.38 221 SER A N 1
ATOM 1593 C CA . SER A 1 221 ? 21.786 -8.187 -18.100 1.00 97.38 221 SER A CA 1
ATOM 1594 C C . SER A 1 221 ? 21.440 -6.790 -18.604 1.00 97.38 221 SER A C 1
ATOM 1596 O O . SER A 1 221 ? 20.305 -6.343 -18.492 1.00 97.38 221 SER A O 1
ATOM 1598 N N . SER A 1 222 ? 22.418 -6.116 -19.209 1.00 96.94 222 SER A N 1
ATOM 1599 C CA . SER A 1 222 ? 22.264 -4.835 -19.917 1.00 96.94 222 SER A CA 1
ATOM 1600 C C . SER A 1 222 ? 22.628 -4.951 -21.402 1.00 96.94 222 SER A C 1
ATOM 1602 O O . SER A 1 222 ? 22.987 -3.973 -22.054 1.00 96.94 222 SER A O 1
ATOM 1604 N N . ILE A 1 223 ? 22.590 -6.172 -21.940 1.00 94.75 223 ILE A N 1
ATOM 1605 C CA . ILE A 1 223 ? 23.011 -6.481 -23.308 1.00 94.75 223 ILE A CA 1
ATOM 1606 C C . ILE A 1 223 ? 21.836 -6.251 -24.269 1.00 94.75 223 ILE A C 1
ATOM 1608 O O . ILE A 1 223 ? 20.712 -6.634 -23.975 1.00 94.75 223 ILE A O 1
ATOM 1612 N N . ASP A 1 224 ? 22.088 -5.694 -25.457 1.00 86.62 224 ASP A N 1
ATOM 1613 C CA . ASP A 1 224 ? 21.042 -5.426 -26.467 1.00 86.62 224 ASP A CA 1
ATOM 1614 C C . ASP A 1 224 ? 20.231 -6.667 -26.888 1.00 86.62 224 ASP A C 1
ATOM 1616 O O . ASP A 1 224 ? 19.085 -6.555 -27.314 1.00 86.62 224 ASP A O 1
ATOM 1620 N N . GLY A 1 225 ? 20.834 -7.855 -26.808 1.00 86.56 225 GLY A N 1
ATOM 1621 C CA . GLY A 1 225 ? 20.213 -9.120 -27.205 1.00 86.56 225 GLY A CA 1
ATOM 1622 C C . GLY A 1 225 ? 19.300 -9.745 -26.149 1.00 86.56 225 GLY A C 1
ATOM 1623 O O . GLY A 1 225 ? 18.671 -10.762 -26.440 1.00 86.56 225 GLY A O 1
ATOM 1624 N N . THR A 1 226 ? 19.240 -9.181 -24.942 1.00 94.56 226 THR A N 1
ATOM 1625 C CA . THR A 1 226 ? 18.315 -9.608 -23.890 1.00 94.56 226 THR A CA 1
ATOM 1626 C C . THR A 1 226 ? 17.154 -8.629 -23.809 1.00 94.56 226 THR A C 1
ATOM 1628 O O . THR A 1 226 ? 17.292 -7.435 -24.090 1.00 94.56 226 THR A O 1
ATOM 1631 N N . LEU A 1 227 ? 15.979 -9.164 -23.484 1.00 97.50 227 LEU A N 1
ATOM 1632 C CA . LEU A 1 227 ? 14.724 -8.430 -23.535 1.00 97.50 227 LEU A CA 1
ATOM 1633 C C . LEU A 1 227 ? 14.098 -8.325 -22.148 1.00 97.50 227 LEU A C 1
ATOM 1635 O O . LEU A 1 227 ? 14.163 -9.253 -21.337 1.00 97.50 227 LEU A O 1
ATOM 1639 N N . GLY A 1 228 ? 13.496 -7.170 -21.899 1.00 97.44 228 GLY A N 1
ATOM 1640 C CA . GLY A 1 228 ? 12.738 -6.852 -20.703 1.00 97.44 228 GLY A CA 1
ATOM 1641 C C . GLY A 1 228 ? 11.370 -6.288 -21.073 1.00 97.44 228 GLY A C 1
ATOM 1642 O O . GLY A 1 228 ? 11.198 -5.689 -22.138 1.00 97.44 228 GLY A O 1
ATOM 1643 N N . ARG A 1 229 ? 10.390 -6.455 -20.190 1.00 97.69 229 ARG A N 1
ATOM 1644 C CA . ARG A 1 229 ? 9.065 -5.837 -20.326 1.00 97.69 229 ARG A CA 1
ATOM 1645 C C . ARG A 1 229 ? 8.885 -4.637 -19.413 1.00 97.69 229 ARG A C 1
ATOM 1647 O O . ARG A 1 229 ? 9.447 -4.566 -18.321 1.00 97.69 229 ARG A O 1
ATOM 1654 N N . LEU A 1 230 ? 8.050 -3.730 -19.892 1.00 97.62 230 LEU A N 1
ATOM 1655 C CA . LEU A 1 230 ? 7.828 -2.396 -19.379 1.00 97.62 230 LEU A CA 1
ATOM 1656 C C . LEU A 1 230 ? 6.353 -2.142 -19.073 1.00 97.62 230 LEU A C 1
ATOM 1658 O O . LEU A 1 230 ? 5.455 -2.607 -19.782 1.00 97.62 230 LEU A O 1
ATOM 1662 N N . GLY A 1 231 ? 6.131 -1.309 -18.070 1.00 97.56 231 GLY A N 1
ATOM 1663 C CA . GLY A 1 231 ? 4.962 -0.456 -17.935 1.00 97.56 231 GLY A CA 1
ATOM 1664 C C . GLY A 1 231 ? 5.271 0.980 -18.371 1.00 97.56 231 GLY A C 1
ATOM 1665 O O . GLY A 1 231 ? 6.322 1.265 -18.956 1.00 97.56 231 GLY A O 1
ATOM 1666 N N . VAL A 1 232 ? 4.359 1.902 -18.077 1.00 97.38 232 VAL A N 1
ATOM 1667 C CA . VAL A 1 232 ? 4.534 3.344 -18.307 1.00 97.38 232 VAL A CA 1
ATOM 1668 C C . VAL A 1 232 ? 3.986 4.103 -17.107 1.00 97.38 232 VAL A C 1
ATOM 1670 O O . VAL A 1 232 ? 2.839 3.893 -16.731 1.00 97.38 232 VAL A O 1
ATOM 1673 N N . ALA A 1 233 ? 4.769 5.016 -16.537 1.00 97.25 233 ALA A N 1
ATOM 1674 C CA . ALA A 1 233 ? 4.355 5.886 -15.442 1.00 97.25 233 ALA A CA 1
ATOM 1675 C C . ALA A 1 233 ? 3.274 6.890 -15.884 1.00 97.25 233 ALA A C 1
ATOM 1677 O O . ALA A 1 233 ? 3.343 7.454 -16.978 1.00 97.25 233 ALA A O 1
ATOM 1678 N N . GLY A 1 234 ? 2.262 7.095 -15.034 1.00 95.31 234 GLY A N 1
ATOM 1679 C CA . GLY A 1 234 ? 1.176 8.070 -15.218 1.00 95.31 234 GLY A CA 1
ATOM 1680 C C . GLY A 1 234 ? -0.213 7.513 -15.589 1.00 95.31 234 GLY A C 1
ATOM 1681 O O . GLY A 1 234 ? -1.198 7.987 -15.027 1.00 95.31 234 GLY A O 1
ATOM 1682 N N . PRO A 1 235 ? -0.371 6.544 -16.509 1.00 95.94 235 PRO A N 1
ATOM 1683 C CA . PRO A 1 235 ? -1.658 5.906 -16.776 1.00 95.94 235 PRO A CA 1
ATOM 1684 C C . PRO A 1 235 ? -2.297 5.253 -15.543 1.00 95.94 235 PRO A C 1
ATOM 1686 O O . PRO A 1 235 ? -1.615 4.682 -14.701 1.00 95.94 235 PRO A O 1
ATOM 1689 N N . THR A 1 236 ? -3.631 5.259 -15.493 1.00 96.62 236 THR A N 1
ATOM 1690 C CA . THR A 1 236 ? -4.433 4.552 -14.474 1.00 96.62 236 THR A CA 1
ATOM 1691 C C . THR A 1 236 ? -4.989 3.215 -14.962 1.00 96.62 236 THR A C 1
ATOM 1693 O O . THR A 1 236 ? -5.653 2.505 -14.215 1.00 96.62 236 THR A O 1
ATOM 1696 N N . ASN A 1 237 ? -4.769 2.873 -16.233 1.00 94.81 237 ASN A N 1
ATOM 1697 C CA . ASN A 1 237 ? -5.234 1.631 -16.849 1.00 94.81 237 ASN A CA 1
ATOM 1698 C C . ASN A 1 237 ? -4.107 0.576 -16.886 1.00 94.81 237 ASN A C 1
ATOM 1700 O O . ASN A 1 237 ? -3.015 0.813 -16.386 1.00 94.81 237 ASN A O 1
ATOM 1704 N N . MET A 1 238 ? -4.341 -0.578 -17.522 1.00 92.94 238 MET A N 1
ATOM 1705 C CA . MET A 1 238 ? -3.402 -1.713 -17.517 1.00 92.94 238 MET A CA 1
ATOM 1706 C C . MET A 1 238 ? -1.978 -1.379 -17.977 1.00 92.94 238 MET A C 1
ATOM 1708 O O . MET A 1 238 ? -1.046 -2.066 -17.562 1.00 92.94 238 MET A O 1
ATOM 1712 N N . THR A 1 239 ? -1.809 -0.332 -18.791 1.00 95.56 239 THR A N 1
ATOM 1713 C CA . THR A 1 239 ? -0.506 0.080 -19.317 1.00 95.56 239 THR A CA 1
ATOM 1714 C C . THR A 1 239 ? 0.453 0.576 -18.248 1.00 95.56 239 THR A C 1
ATOM 1716 O O . THR A 1 239 ? 1.643 0.661 -18.535 1.00 95.56 239 THR A O 1
ATOM 1719 N N . TRP A 1 240 ? -0.029 0.895 -17.040 1.00 96.19 240 TRP A N 1
ATOM 1720 C CA . TRP A 1 240 ? 0.852 1.306 -15.950 1.00 96.19 240 TRP A CA 1
ATOM 1721 C C . TRP A 1 240 ? 1.857 0.201 -15.611 1.00 96.19 240 TRP A C 1
ATOM 1723 O O . TRP A 1 240 ? 3.044 0.466 -15.526 1.00 96.19 240 TRP A O 1
ATOM 1733 N N . SER A 1 241 ? 1.408 -1.057 -15.542 1.00 96.75 241 SER A N 1
ATOM 1734 C CA . SER A 1 241 ? 2.265 -2.198 -15.198 1.00 96.75 241 SER A CA 1
ATOM 1735 C C . SER A 1 241 ? 2.764 -2.971 -16.419 1.00 96.75 241 SER A C 1
ATOM 1737 O O . SER A 1 241 ? 3.884 -3.466 -16.401 1.00 96.75 241 SER A O 1
ATOM 1739 N N . ASP A 1 242 ? 1.965 -3.100 -17.481 1.00 95.75 242 ASP A N 1
ATOM 1740 C CA . ASP A 1 242 ? 2.357 -3.787 -18.722 1.00 95.75 242 ASP A CA 1
ATOM 1741 C C . ASP A 1 242 ? 1.825 -3.000 -19.911 1.00 95.75 242 ASP A C 1
ATOM 1743 O O . ASP A 1 242 ? 0.614 -2.925 -20.107 1.00 95.75 242 ASP A O 1
ATOM 1747 N N . ALA A 1 243 ? 2.723 -2.418 -20.704 1.00 95.19 243 ALA A N 1
ATOM 1748 C CA . ALA A 1 243 ? 2.402 -1.617 -21.877 1.00 95.19 243 ALA A CA 1
ATOM 1749 C C . ALA A 1 243 ? 2.742 -2.381 -23.172 1.00 95.19 243 ALA A C 1
ATOM 1751 O O . ALA A 1 243 ? 3.855 -2.256 -23.686 1.00 95.19 243 ALA A O 1
ATOM 1752 N N . PRO A 1 244 ? 1.797 -3.141 -23.771 1.00 91.38 244 PRO A N 1
ATOM 1753 C CA . PRO A 1 244 ? 2.082 -3.993 -24.928 1.00 91.38 244 PRO A CA 1
ATOM 1754 C C . PRO A 1 244 ? 2.664 -3.250 -26.133 1.00 91.38 244 PRO A C 1
ATOM 1756 O O . PRO A 1 244 ? 3.431 -3.832 -26.889 1.00 91.38 244 PRO A O 1
ATOM 1759 N N . ALA A 1 245 ? 2.321 -1.971 -26.312 1.00 90.19 245 ALA A N 1
ATOM 1760 C CA . ALA A 1 245 ? 2.828 -1.149 -27.411 1.00 90.19 245 ALA A CA 1
ATOM 1761 C C . ALA A 1 245 ? 4.330 -0.826 -27.293 1.00 90.19 245 ALA A C 1
ATOM 1763 O O . ALA A 1 245 ? 4.965 -0.510 -28.296 1.00 90.19 245 ALA A O 1
ATOM 1764 N N . ASN A 1 246 ? 4.886 -0.915 -26.085 1.00 89.19 246 ASN A N 1
ATOM 1765 C CA . ASN A 1 246 ? 6.282 -0.619 -25.772 1.00 89.19 246 ASN A CA 1
ATOM 1766 C C . ASN A 1 246 ? 7.103 -1.897 -25.538 1.00 89.19 246 ASN A C 1
ATOM 1768 O O . ASN A 1 246 ? 8.310 -1.809 -25.331 1.00 89.19 246 ASN A O 1
ATOM 1772 N N . ASN A 1 247 ? 6.453 -3.068 -25.564 1.00 93.00 247 ASN A N 1
ATOM 1773 C CA . ASN A 1 247 ? 7.035 -4.331 -25.136 1.00 93.00 247 ASN A CA 1
ATOM 1774 C C . ASN A 1 247 ? 7.363 -5.281 -26.294 1.00 93.00 247 ASN A C 1
ATOM 1776 O O . ASN A 1 247 ? 6.567 -5.408 -27.228 1.00 93.00 247 ASN A O 1
ATOM 1780 N N . PRO A 1 248 ? 8.459 -6.054 -26.173 1.00 96.25 248 PRO A N 1
ATOM 1781 C CA . PRO A 1 248 ? 9.543 -5.918 -25.189 1.00 96.25 248 PRO A CA 1
ATOM 1782 C C . PRO A 1 248 ? 10.577 -4.852 -25.608 1.00 96.25 248 PRO A C 1
ATOM 1784 O O . PRO A 1 248 ? 10.620 -4.439 -26.767 1.00 96.25 248 PRO A O 1
ATOM 1787 N N . ALA A 1 249 ? 11.450 -4.450 -24.685 1.00 96.25 249 ALA A N 1
ATOM 1788 C CA . ALA A 1 249 ? 12.559 -3.530 -24.934 1.00 96.25 249 ALA A CA 1
ATOM 1789 C C . ALA A 1 249 ? 13.920 -4.179 -24.643 1.00 96.25 249 ALA A C 1
ATOM 1791 O O . ALA A 1 249 ? 14.022 -5.108 -23.841 1.00 96.25 249 ALA A O 1
ATOM 1792 N N . ALA A 1 250 ? 14.972 -3.676 -25.292 1.00 97.69 250 ALA A N 1
ATOM 1793 C CA . ALA A 1 250 ? 16.339 -4.132 -25.059 1.00 97.69 250 ALA A CA 1
ATOM 1794 C C . ALA A 1 250 ? 16.818 -3.728 -23.658 1.00 97.69 250 ALA A C 1
ATOM 1796 O O . ALA A 1 250 ? 16.652 -2.580 -23.244 1.00 97.69 250 ALA A O 1
ATOM 1797 N N . CYS A 1 251 ? 17.467 -4.646 -22.948 1.00 98.00 251 CYS A N 1
ATOM 1798 C CA . CYS A 1 251 ? 17.903 -4.422 -21.569 1.00 98.00 251 CYS A CA 1
ATOM 1799 C C . CYS A 1 251 ? 19.037 -3.396 -21.423 1.00 98.00 251 CYS A C 1
ATOM 1801 O O . CYS A 1 251 ? 19.355 -2.981 -20.312 1.00 98.00 251 CYS A O 1
ATOM 1803 N N . SER A 1 252 ? 19.650 -2.960 -22.522 1.00 97.75 252 SER A N 1
ATOM 1804 C CA . SER A 1 252 ? 20.605 -1.846 -22.541 1.00 97.75 252 SER A CA 1
ATOM 1805 C C . SER A 1 252 ? 19.952 -0.473 -22.372 1.00 97.75 252 SER A C 1
ATOM 1807 O O . SER A 1 252 ? 20.640 0.497 -22.052 1.00 97.75 252 SER A O 1
ATOM 1809 N N . GLN A 1 253 ? 18.644 -0.371 -22.620 1.00 97.88 253 GLN A N 1
ATOM 1810 C CA . GLN A 1 253 ? 17.909 0.884 -22.528 1.00 97.88 253 GLN A CA 1
ATOM 1811 C C . GLN A 1 253 ? 17.721 1.299 -21.069 1.00 97.88 253 GLN A C 1
ATOM 1813 O O . GLN A 1 253 ? 17.647 0.460 -20.175 1.00 97.88 253 GLN A O 1
ATOM 1818 N N . LEU A 1 254 ? 17.643 2.608 -20.845 1.00 98.00 254 LEU A N 1
ATOM 1819 C CA . LEU A 1 254 ? 17.482 3.206 -19.526 1.00 98.00 254 LEU A CA 1
ATOM 1820 C C . LEU A 1 254 ? 16.002 3.506 -19.270 1.00 98.00 254 LEU A C 1
ATOM 1822 O O . LEU A 1 254 ? 15.419 4.327 -19.975 1.00 98.00 254 LEU A O 1
ATOM 1826 N N . PHE A 1 255 ? 15.420 2.879 -18.248 1.00 98.38 255 PHE A N 1
ATOM 1827 C CA . PHE A 1 255 ? 14.030 3.095 -17.832 1.00 98.38 255 PHE A CA 1
ATOM 1828 C C . PHE A 1 255 ? 13.908 3.219 -16.313 1.00 98.38 255 PHE A C 1
ATOM 1830 O O . PHE A 1 255 ? 14.828 2.865 -15.576 1.00 98.38 255 PHE A O 1
ATOM 1837 N N . HIS A 1 256 ? 12.786 3.756 -15.844 1.00 98.56 256 HIS A N 1
ATOM 1838 C CA . HIS A 1 256 ? 12.536 3.974 -14.420 1.00 98.56 256 HIS A CA 1
ATOM 1839 C C . HIS A 1 256 ? 12.240 2.654 -13.686 1.00 98.56 256 HIS A C 1
ATOM 1841 O O . HIS A 1 256 ? 12.029 1.609 -14.313 1.00 98.56 256 HIS A O 1
ATOM 1847 N N . LEU A 1 257 ? 12.167 2.716 -12.355 1.00 98.75 257 LEU A N 1
ATOM 1848 C CA . LEU A 1 257 ? 11.604 1.668 -11.499 1.00 98.75 257 LEU A CA 1
ATOM 1849 C C . LEU A 1 257 ? 10.399 2.212 -10.741 1.00 98.75 257 LEU A C 1
ATOM 1851 O O . LEU A 1 257 ? 10.431 3.347 -10.281 1.00 98.75 257 LEU A O 1
ATOM 1855 N N . TYR A 1 258 ? 9.365 1.392 -10.567 1.00 98.69 258 TYR A N 1
ATOM 1856 C CA . TYR A 1 258 ? 8.335 1.668 -9.571 1.00 98.69 258 TYR A CA 1
ATOM 1857 C C . TYR A 1 258 ? 8.799 1.168 -8.214 1.00 98.69 258 TYR A C 1
ATOM 1859 O O . TYR A 1 258 ? 9.109 -0.016 -8.077 1.00 98.69 258 TYR A O 1
ATOM 1867 N N . CYS A 1 259 ? 8.779 2.045 -7.224 1.00 98.31 259 CYS A N 1
ATOM 1868 C CA . CYS A 1 259 ? 9.223 1.772 -5.871 1.00 98.31 259 CYS A CA 1
ATOM 1869 C C . CYS A 1 259 ? 8.040 1.863 -4.921 1.00 98.31 259 CYS A C 1
ATOM 1871 O O . CYS A 1 259 ? 7.354 2.881 -4.883 1.00 98.31 259 CYS A O 1
ATOM 1873 N N . PHE A 1 260 ? 7.808 0.787 -4.176 1.00 97.56 260 PHE A N 1
ATOM 1874 C CA . PHE A 1 260 ? 6.728 0.676 -3.209 1.00 97.56 260 PHE A CA 1
ATOM 1875 C C . PHE A 1 260 ? 7.311 0.474 -1.823 1.00 97.56 260 PHE A C 1
ATOM 1877 O O . PHE A 1 260 ? 8.070 -0.473 -1.590 1.00 97.56 260 PHE A O 1
ATOM 1884 N N . GLN A 1 261 ? 6.901 1.332 -0.903 1.00 95.19 261 GLN A N 1
ATOM 1885 C CA . GLN A 1 261 ? 7.191 1.176 0.504 1.00 95.19 261 GLN A CA 1
ATOM 1886 C C . GLN A 1 261 ? 6.604 -0.141 1.021 1.00 95.19 261 GLN A C 1
ATOM 1888 O O . GLN A 1 261 ? 5.439 -0.451 0.770 1.00 95.19 261 GLN A O 1
ATOM 1893 N N . GLN A 1 262 ? 7.410 -0.898 1.754 1.00 91.06 262 GLN A N 1
ATOM 1894 C CA . GLN A 1 262 ? 7.012 -2.100 2.476 1.00 91.06 262 GLN A CA 1
ATOM 1895 C C . GLN A 1 262 ? 7.259 -1.889 3.971 1.00 91.06 262 GLN A C 1
ATOM 1897 O O . GLN A 1 262 ? 8.188 -1.179 4.371 1.00 91.06 262 GLN A O 1
ATOM 1902 N N . THR A 1 263 ? 6.457 -2.538 4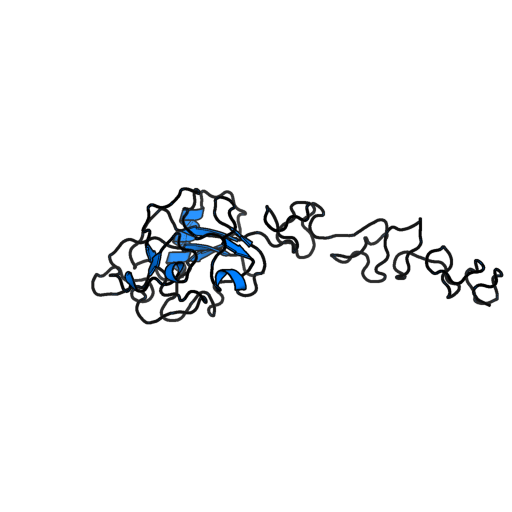.804 1.00 77.00 263 THR A N 1
ATOM 1903 C CA . THR A 1 263 ? 6.791 -2.718 6.215 1.00 77.00 263 THR A CA 1
ATOM 1904 C C . THR A 1 263 ? 7.748 -3.886 6.380 1.00 77.00 263 THR A C 1
ATOM 1906 O O . THR A 1 263 ? 7.723 -4.851 5.614 1.00 77.00 263 THR A O 1
ATOM 1909 N N . ALA A 1 264 ? 8.621 -3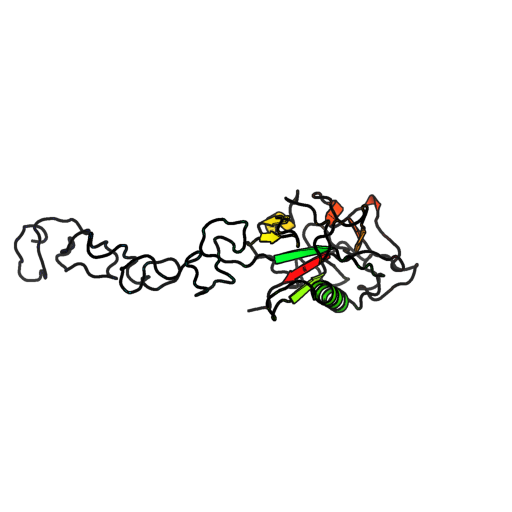.795 7.383 1.00 60.53 264 ALA A N 1
ATOM 1910 C CA . ALA A 1 264 ? 9.356 -4.964 7.832 1.00 60.53 264 ALA A CA 1
ATOM 1911 C C . ALA A 1 264 ? 8.351 -6.072 8.214 1.00 60.53 264 ALA A C 1
ATOM 1913 O O . ALA A 1 264 ? 7.299 -5.757 8.777 1.00 60.53 264 ALA A O 1
ATOM 1914 N N . PRO A 1 265 ? 8.634 -7.351 7.914 1.00 52.22 265 PRO A N 1
ATOM 1915 C CA . PRO A 1 265 ? 7.811 -8.436 8.430 1.00 52.22 265 PRO A CA 1
ATOM 1916 C C . PRO A 1 265 ? 7.788 -8.358 9.964 1.00 52.22 265 PRO A C 1
ATOM 1918 O O . PRO A 1 265 ? 8.851 -8.250 10.581 1.00 52.22 265 PRO A O 1
ATOM 1921 N N . LEU A 1 266 ? 6.577 -8.360 10.534 1.00 41.47 266 LEU A N 1
ATOM 1922 C CA . LEU A 1 266 ? 6.324 -8.378 11.980 1.00 41.47 266 LEU A CA 1
ATOM 1923 C C . LEU A 1 266 ? 6.994 -9.576 12.671 1.00 41.47 266 LEU A C 1
ATOM 1925 O O . LEU A 1 266 ? 6.997 -10.684 12.079 1.00 41.47 266 LEU A O 1
#

Organism: NCBI:txid889268

Foldseek 3Di:
DAQCCDDDVPAPAHHNHQQQCDQAHSVNHGDDAQCQTHVPPLADGHNRVCAQPEQAHHSRRNGRHHYALCQDPDDPAPAHPNDADALPQAHRRRYGEKEKAWAPFWAFLQQVFFVSLQVVLVVQLPPPPDDPQKGKGWQADAPPDWQQPRPRHDQQQQGFYAYPVSHTQAGGNVGQLDDQTPWWRQAHSNRHGDDPQAKAFHCAWSNGHHPDHQRQNNSRHLAQPGWTFIAGTTGRDRSNRGNPVCPIGGSVDIGITMMIIDGDDD

pLDDT: mean 93.41, std 6.73, range [41.47, 98.75]